Protein AF-A0A920PKX7-F1 (afdb_monomer_lite)

Secondary structure (DSSP, 8-state):
----------S-SPBPHHHHHHHHHHHHHHHHHS--S-EEEEE-S---BTTBS-HHHHHHHHHHHH-TT--EEEEE-TT----HHHHHH-SEEEE---SS---HHHHHHHHHHHHHHHHTTS--EEEEEEE-S----GGG--TTSTTHHHHHHHHHHHHHTT-SEEEEE---GGG--TT-S-EEEEEEES-THHHHHHHTT-

Radius of gyration: 16.23 Å; chains: 1; bounding box: 34×42×42 Å

Sequence (202 aa):
MVTPLATEAMPSGPVQRDVYEDMVETILEPIEAEPFDLALLDLHGAMVAEHEPDGEGCLLSRIRAIQPDLPIAVTLDLHCNLTQRMVDNCTMMIGFKTYPHVDMYDVGDQISKVMFRTLEGEVSPVMVWDNRPILAQTLCMGTADVPMSGLQDMTRKLEREGILAATFFGGFPMADIRDAGVSAVVVGDGDNAQARSACNRY

Structure (mmCIF, N/CA/C/O backbone):
data_AF-A0A920PKX7-F1
#
_entry.id   AF-A0A920PKX7-F1
#
loop_
_atom_site.group_PDB
_atom_site.id
_atom_site.type_symbol
_atom_site.label_atom_id
_atom_site.label_alt_id
_atom_site.label_comp_id
_atom_site.label_asym_id
_atom_site.label_entity_id
_atom_site.label_seq_id
_atom_site.pdbx_PDB_ins_code
_atom_site.Cartn_x
_atom_site.Cartn_y
_atom_site.Cartn_z
_atom_site.occupancy
_atom_site.B_iso_or_equiv
_atom_site.auth_seq_id
_atom_site.auth_comp_id
_atom_site.auth_asym_id
_atom_site.auth_atom_id
_atom_site.pdbx_PDB_model_num
ATOM 1 N N . MET A 1 1 ? 3.533 1.680 21.848 1.00 88.31 1 MET A N 1
ATOM 2 C CA . MET A 1 1 ? 4.139 1.353 20.541 1.00 88.31 1 MET A CA 1
ATOM 3 C C . MET A 1 1 ? 4.797 -0.003 20.677 1.00 88.31 1 MET A C 1
ATOM 5 O O . MET A 1 1 ? 5.650 -0.151 21.545 1.00 88.31 1 MET A O 1
ATOM 9 N N . VAL A 1 2 ? 4.348 -0.969 19.883 1.00 96.19 2 VAL A N 1
ATOM 10 C CA . VAL A 1 2 ? 4.884 -2.335 19.826 1.00 96.19 2 VAL A CA 1
ATOM 11 C C . VAL A 1 2 ? 5.443 -2.531 18.419 1.00 96.19 2 VAL A C 1
ATOM 13 O O . VAL A 1 2 ? 4.814 -2.108 17.453 1.00 96.19 2 VAL A O 1
ATOM 16 N N . THR A 1 3 ? 6.627 -3.128 18.305 1.00 96.62 3 THR A N 1
ATOM 17 C CA . THR A 1 3 ? 7.270 -3.434 17.019 1.00 96.62 3 THR A CA 1
ATOM 18 C C . THR A 1 3 ? 7.600 -4.924 17.024 1.00 96.62 3 THR A C 1
ATOM 20 O O . THR A 1 3 ? 8.653 -5.290 17.544 1.00 96.62 3 THR A O 1
ATOM 23 N N . PRO A 1 4 ? 6.685 -5.788 16.545 1.00 95.31 4 PRO A N 1
ATOM 24 C CA . PRO A 1 4 ? 6.851 -7.236 16.668 1.00 95.31 4 PRO A CA 1
ATOM 25 C C . PRO A 1 4 ? 7.998 -7.766 15.815 1.00 95.31 4 PRO A C 1
ATOM 27 O O . PRO A 1 4 ? 8.751 -8.631 16.248 1.00 95.31 4 PRO A O 1
ATOM 30 N N . LEU A 1 5 ? 8.138 -7.229 14.604 1.00 97.12 5 LEU A N 1
ATOM 31 C CA . LEU A 1 5 ? 9.072 -7.731 13.615 1.00 97.12 5 LEU A CA 1
ATOM 32 C C . LEU A 1 5 ? 9.538 -6.596 12.702 1.00 97.12 5 LEU A C 1
ATOM 34 O O . LEU A 1 5 ? 8.740 -5.765 12.274 1.00 97.12 5 LEU A O 1
ATOM 38 N N . ALA A 1 6 ? 10.829 -6.595 12.387 1.00 96.88 6 ALA A N 1
ATOM 39 C CA . ALA A 1 6 ? 11.417 -5.825 11.300 1.00 96.88 6 ALA A CA 1
ATOM 40 C C . ALA A 1 6 ? 12.456 -6.724 10.626 1.00 96.88 6 ALA A C 1
ATOM 42 O O . ALA A 1 6 ? 13.419 -7.149 11.268 1.00 96.88 6 ALA A O 1
ATOM 43 N N . THR A 1 7 ? 12.229 -7.070 9.362 1.00 94.56 7 THR A N 1
ATOM 44 C CA . THR A 1 7 ? 13.093 -7.978 8.599 1.00 94.56 7 THR A CA 1
ATOM 45 C C . THR A 1 7 ? 13.313 -7.438 7.196 1.00 94.56 7 THR A C 1
ATOM 47 O O . THR A 1 7 ? 12.474 -6.728 6.650 1.00 94.56 7 THR A O 1
ATOM 50 N N . GLU A 1 8 ? 14.464 -7.770 6.621 1.00 94.12 8 GLU A N 1
ATOM 51 C CA . GLU A 1 8 ? 14.839 -7.409 5.258 1.00 94.12 8 GLU A CA 1
ATOM 52 C C . GLU A 1 8 ? 15.566 -8.599 4.626 1.00 94.12 8 GLU A C 1
ATOM 54 O O . GLU A 1 8 ? 16.360 -9.282 5.281 1.00 94.12 8 GLU A O 1
ATOM 59 N N . ALA A 1 9 ? 15.306 -8.841 3.345 1.00 93.69 9 ALA A N 1
ATOM 60 C CA . ALA A 1 9 ? 16.032 -9.804 2.533 1.00 93.69 9 ALA A CA 1
ATOM 61 C C . ALA A 1 9 ? 16.202 -9.259 1.111 1.00 93.69 9 ALA A C 1
ATOM 63 O O . ALA A 1 9 ? 15.375 -8.492 0.621 1.00 93.69 9 ALA A O 1
ATOM 64 N N . MET A 1 10 ? 17.269 -9.681 0.429 1.00 93.12 10 MET A N 1
ATOM 65 C CA . MET A 1 10 ? 17.476 -9.308 -0.971 1.00 93.12 10 MET A CA 1
ATOM 66 C C . MET A 1 10 ? 16.420 -9.974 -1.874 1.00 93.12 10 MET A C 1
ATOM 68 O O . MET A 1 10 ? 16.099 -11.144 -1.643 1.00 93.12 10 MET A O 1
ATOM 72 N N . PRO A 1 11 ? 15.934 -9.292 -2.933 1.00 90.06 11 PRO A N 1
ATOM 73 C CA . PRO A 1 11 ? 14.954 -9.860 -3.858 1.00 90.06 11 PRO A CA 1
ATOM 74 C C . PRO A 1 11 ? 15.430 -11.183 -4.471 1.00 90.06 11 PRO A C 1
ATOM 76 O O . PRO A 1 11 ? 16.556 -11.280 -4.967 1.00 90.06 11 PRO A O 1
ATOM 79 N N . SER A 1 12 ? 14.574 -12.206 -4.435 1.00 93.50 12 SER A N 1
ATOM 80 C CA . SER A 1 12 ? 14.875 -13.562 -4.911 1.00 93.50 12 SER A CA 1
ATOM 81 C C . SER A 1 12 ? 13.577 -14.334 -5.210 1.00 93.50 12 SER A C 1
ATOM 83 O O . SER A 1 12 ? 12.571 -13.730 -5.575 1.00 93.50 12 SER A O 1
ATOM 85 N N . GLY A 1 13 ? 13.608 -15.667 -5.111 1.00 95.56 13 GLY A N 1
ATOM 86 C CA . GLY A 1 13 ? 12.437 -16.534 -5.237 1.00 95.56 13 GLY A CA 1
ATOM 87 C C . GLY A 1 13 ? 11.475 -16.467 -4.039 1.00 95.56 13 GLY A C 1
ATOM 88 O O . GLY A 1 13 ? 11.732 -15.733 -3.083 1.00 95.56 13 GLY A O 1
ATOM 89 N N . PRO A 1 14 ? 10.381 -17.252 -4.086 1.00 97.56 14 PRO A N 1
ATOM 90 C CA . PRO A 1 14 ? 9.365 -17.272 -3.039 1.00 97.56 14 PRO A CA 1
ATOM 91 C C . PRO A 1 14 ? 9.924 -17.563 -1.645 1.00 97.56 14 PRO A C 1
ATOM 93 O O . PRO A 1 14 ? 10.828 -18.386 -1.481 1.00 97.56 14 PRO A O 1
ATOM 96 N N . VAL A 1 15 ? 9.336 -16.922 -0.636 1.00 97.75 15 VAL A N 1
ATOM 97 C CA . VAL A 1 15 ? 9.614 -17.194 0.777 1.00 97.75 15 VAL A CA 1
ATOM 98 C C . VAL A 1 15 ? 9.121 -18.599 1.120 1.00 97.75 15 VAL A C 1
ATOM 100 O O . VAL A 1 15 ? 8.012 -18.988 0.740 1.00 97.75 15 VAL A O 1
ATOM 103 N N . GLN A 1 16 ? 9.937 -19.358 1.851 1.00 98.25 16 GLN A N 1
ATOM 104 C CA . GLN A 1 16 ? 9.554 -20.682 2.340 1.00 98.25 16 GLN A CA 1
ATOM 105 C C . GLN A 1 16 ? 8.301 -20.585 3.214 1.00 98.25 16 GLN A C 1
ATOM 107 O O . GLN A 1 16 ? 8.160 -19.640 3.994 1.00 98.25 16 GLN A O 1
ATOM 112 N N . ARG A 1 17 ? 7.386 -21.554 3.083 1.00 98.50 17 ARG A N 1
ATOM 113 C CA . ARG A 1 17 ? 6.098 -21.526 3.798 1.00 98.50 17 ARG A CA 1
ATOM 114 C C . ARG A 1 17 ? 6.261 -21.306 5.301 1.00 98.50 17 ARG A C 1
ATOM 116 O O . ARG A 1 17 ? 5.554 -20.483 5.867 1.00 98.50 17 ARG A O 1
ATOM 123 N N . ASP A 1 18 ? 7.132 -22.078 5.936 1.00 98.50 18 ASP A N 1
ATOM 124 C CA . ASP A 1 18 ? 7.364 -22.040 7.380 1.00 98.50 18 ASP A CA 1
ATOM 125 C C . ASP A 1 18 ? 7.921 -20.690 7.837 1.00 98.50 18 ASP A C 1
ATOM 127 O O . ASP A 1 18 ? 7.431 -20.142 8.816 1.00 98.50 18 ASP A O 1
ATOM 131 N N . VAL A 1 19 ? 8.860 -20.112 7.084 1.00 98.19 19 VAL A N 1
ATOM 132 C CA . VAL A 1 19 ? 9.399 -18.770 7.353 1.00 98.19 19 VAL A CA 1
ATOM 133 C C . VAL A 1 19 ? 8.316 -17.699 7.222 1.00 98.19 19 VAL A C 1
ATOM 135 O O . VAL A 1 19 ? 8.223 -16.811 8.065 1.00 98.19 19 VAL A O 1
ATOM 138 N N . TYR A 1 20 ? 7.481 -17.767 6.182 1.00 98.50 20 TYR A N 1
ATOM 139 C CA . TYR A 1 20 ? 6.381 -16.817 6.011 1.00 98.50 20 TYR A CA 1
ATOM 140 C C . TYR A 1 20 ? 5.363 -16.910 7.155 1.00 98.50 20 TYR A C 1
ATOM 142 O O . TYR A 1 20 ? 4.985 -15.885 7.717 1.00 98.50 20 TYR A O 1
ATOM 150 N N . GLU A 1 21 ? 4.934 -18.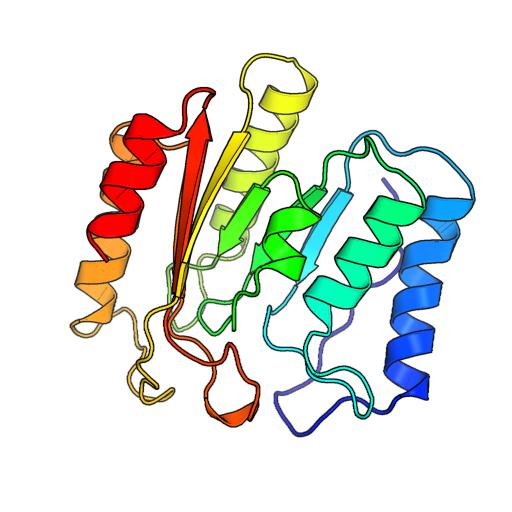123 7.514 1.00 98.62 21 GLU A N 1
ATOM 151 C CA . GLU A 1 21 ? 3.968 -18.318 8.600 1.00 98.62 21 GLU A CA 1
ATOM 152 C C . GLU A 1 21 ? 4.543 -17.884 9.958 1.00 98.62 21 GLU A C 1
ATOM 154 O O . GLU A 1 21 ? 3.841 -17.200 10.692 1.00 98.62 21 GLU A O 1
ATOM 159 N N . ASP A 1 22 ? 5.821 -18.152 10.250 1.00 98.50 22 ASP A N 1
ATOM 160 C CA . ASP A 1 22 ? 6.494 -17.690 11.478 1.00 98.50 22 ASP A CA 1
ATOM 161 C C . ASP A 1 22 ? 6.531 -16.152 11.580 1.00 98.50 22 ASP A C 1
ATOM 163 O O . ASP A 1 22 ? 6.203 -15.572 12.619 1.00 98.50 22 ASP A O 1
ATOM 167 N N . MET A 1 23 ? 6.847 -15.459 10.477 1.00 98.31 23 MET A N 1
ATOM 168 C CA . MET A 1 23 ? 6.803 -13.992 10.432 1.00 98.31 23 MET A CA 1
ATOM 169 C C . MET A 1 23 ? 5.385 -13.452 10.645 1.00 98.31 23 MET A C 1
ATOM 171 O O . MET A 1 23 ? 5.197 -12.482 11.380 1.00 98.31 23 MET A O 1
ATOM 175 N N . VAL A 1 24 ? 4.386 -14.066 10.003 1.00 98.56 24 VAL A N 1
ATOM 176 C CA . VAL A 1 24 ? 2.982 -13.670 10.152 1.00 98.56 24 VAL A CA 1
ATOM 177 C C . VAL A 1 24 ? 2.521 -13.895 11.589 1.00 98.56 24 VAL A C 1
ATOM 179 O O . VAL A 1 24 ? 2.003 -12.962 12.192 1.00 98.56 24 VAL A O 1
ATOM 182 N N . GLU A 1 25 ? 2.742 -15.076 12.165 1.00 98.50 25 GLU A N 1
ATOM 183 C CA . GLU A 1 25 ? 2.382 -15.389 13.553 1.00 98.50 25 GLU A CA 1
ATOM 184 C C . GLU A 1 25 ? 3.036 -14.411 14.537 1.00 98.50 25 GLU A C 1
ATOM 186 O O . GLU A 1 25 ? 2.345 -13.862 15.394 1.00 98.50 25 GLU A O 1
ATOM 191 N N . THR A 1 26 ? 4.317 -14.080 14.339 1.00 98.44 26 THR A N 1
ATOM 192 C CA . THR A 1 26 ? 5.034 -13.082 15.155 1.00 98.44 26 THR A CA 1
ATOM 193 C C . THR A 1 26 ? 4.365 -11.701 15.115 1.00 98.44 26 THR A C 1
ATOM 195 O O . THR A 1 26 ? 4.324 -10.992 16.121 1.00 98.44 26 THR A O 1
ATOM 198 N N . ILE A 1 27 ? 3.832 -11.289 13.959 1.00 98.38 27 ILE A N 1
ATOM 199 C CA . ILE A 1 27 ? 3.109 -10.015 13.815 1.00 98.38 27 ILE A CA 1
ATOM 200 C C . ILE A 1 27 ? 1.713 -10.095 14.446 1.00 98.38 27 ILE A C 1
ATOM 202 O O . ILE A 1 27 ? 1.258 -9.116 15.040 1.00 98.38 27 ILE A O 1
ATOM 206 N N . LEU A 1 28 ? 1.026 -11.232 14.311 1.00 98.56 28 LEU A N 1
ATOM 207 C CA . LEU A 1 28 ? -0.345 -11.407 14.787 1.00 98.56 28 LEU A CA 1
ATOM 208 C C . LEU A 1 28 ? -0.432 -11.596 16.306 1.00 98.56 28 LEU A C 1
ATOM 210 O O . LEU A 1 28 ? -1.386 -11.104 16.898 1.00 98.56 28 LEU A O 1
ATOM 214 N N . GLU A 1 29 ? 0.555 -12.225 16.948 1.00 98.38 29 GLU A N 1
ATOM 215 C CA . GLU A 1 29 ? 0.549 -12.506 18.393 1.00 98.38 29 GLU A CA 1
ATOM 216 C C . GLU A 1 29 ? 0.212 -11.276 19.268 1.00 98.38 29 GLU A C 1
ATOM 218 O O . GLU A 1 29 ? -0.724 -11.358 20.070 1.00 98.38 29 GLU A O 1
ATOM 223 N N . PRO A 1 30 ? 0.869 -10.103 19.128 1.00 97.69 30 PRO A N 1
ATOM 224 C CA . PRO A 1 30 ? 0.477 -8.930 19.909 1.00 97.69 30 PRO A CA 1
ATOM 225 C C . PRO A 1 30 ? -0.917 -8.405 19.539 1.00 97.69 30 PRO A C 1
ATOM 227 O O . PRO A 1 30 ? -1.636 -7.941 20.420 1.00 97.69 30 PRO A O 1
ATOM 230 N N . ILE A 1 31 ? -1.31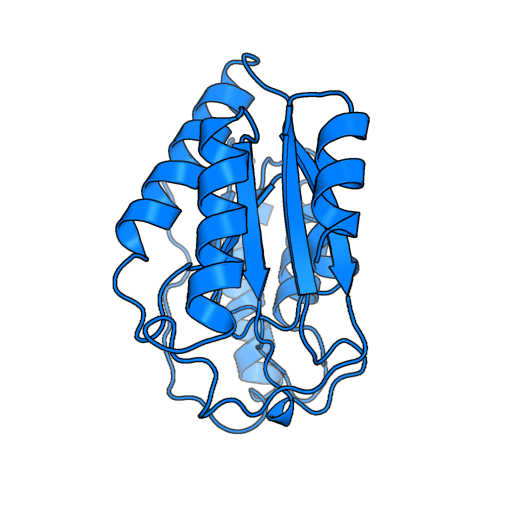4 -8.489 18.265 1.00 97.62 31 ILE A N 1
ATOM 231 C CA . ILE A 1 31 ? -2.625 -8.033 17.770 1.00 97.62 31 ILE A CA 1
ATOM 232 C C . ILE A 1 31 ? -3.754 -8.907 18.344 1.00 97.62 31 ILE A C 1
ATOM 234 O O . ILE A 1 31 ? -4.851 -8.414 18.599 1.00 97.62 31 ILE A O 1
ATOM 238 N N . GLU A 1 32 ? -3.507 -10.192 18.587 1.00 97.81 32 GLU A N 1
ATOM 239 C CA . GLU A 1 32 ? -4.453 -11.081 19.273 1.00 97.81 32 GLU A CA 1
ATOM 240 C C . GLU A 1 32 ? -4.524 -10.814 20.781 1.00 97.81 32 GLU A C 1
ATOM 242 O O . GLU A 1 32 ? -5.579 -10.991 21.394 1.00 97.81 32 GLU A O 1
ATOM 247 N N . ALA A 1 33 ? -3.412 -10.388 21.383 1.00 97.75 33 ALA A N 1
ATOM 248 C CA . ALA A 1 33 ? -3.309 -10.195 22.823 1.00 97.75 33 ALA A CA 1
ATOM 249 C C . ALA A 1 33 ? -4.084 -8.966 23.330 1.00 97.75 33 ALA A C 1
ATOM 251 O O . ALA A 1 33 ? -4.690 -9.029 24.404 1.00 97.75 33 ALA A O 1
ATOM 252 N N . GLU A 1 34 ? -4.072 -7.854 22.587 1.00 96.75 34 GLU A N 1
ATOM 253 C CA . GLU A 1 34 ? -4.735 -6.609 22.993 1.00 96.75 34 GLU A CA 1
ATOM 254 C C . GLU A 1 34 ? -5.146 -5.710 21.808 1.00 96.75 34 GLU A C 1
ATOM 256 O O . GLU A 1 34 ? -4.530 -5.759 20.741 1.00 96.75 34 GLU A O 1
ATOM 261 N N . PRO A 1 35 ? -6.191 -4.869 21.962 1.00 97.12 35 PRO A N 1
ATOM 262 C CA . PRO A 1 35 ? -6.593 -3.910 20.934 1.00 97.12 35 PRO A CA 1
ATOM 263 C C . PRO A 1 35 ? -5.524 -2.835 20.692 1.00 97.12 35 PRO A C 1
ATOM 265 O O . PRO A 1 35 ? -4.934 -2.317 21.639 1.00 97.12 35 PRO A O 1
ATOM 268 N N . PHE A 1 36 ? -5.340 -2.449 19.427 1.00 98.06 36 PHE A N 1
ATOM 269 C CA . PHE A 1 36 ? -4.498 -1.315 19.034 1.00 98.06 36 PHE A CA 1
ATOM 270 C C . PHE A 1 36 ? -5.345 -0.158 18.499 1.00 98.06 36 PHE A C 1
ATOM 272 O O . PHE A 1 36 ? -6.400 -0.363 17.906 1.00 98.06 36 PHE A O 1
ATOM 279 N N . ASP A 1 37 ? -4.851 1.071 18.658 1.00 97.88 37 ASP A N 1
ATOM 280 C CA . ASP A 1 37 ? -5.487 2.254 18.064 1.00 97.88 37 ASP A CA 1
ATOM 281 C C . ASP A 1 37 ? -5.116 2.431 16.581 1.00 97.88 37 ASP A C 1
ATOM 283 O O . ASP A 1 37 ? -5.853 3.052 15.821 1.00 97.88 37 ASP A O 1
ATOM 287 N N . LEU A 1 38 ? -3.953 1.917 16.162 1.00 98.06 38 LEU A N 1
ATOM 288 C CA . LEU A 1 38 ? -3.408 2.073 14.812 1.00 98.06 38 LEU A CA 1
ATOM 289 C C . LEU A 1 38 ? -2.337 1.014 14.529 1.00 98.06 38 LEU A C 1
ATOM 291 O O . LEU A 1 38 ? -1.439 0.809 15.348 1.00 98.06 38 LEU A O 1
ATOM 295 N N . ALA A 1 39 ? -2.373 0.423 13.334 1.00 98.25 39 ALA A N 1
ATOM 296 C CA . ALA A 1 39 ? -1.257 -0.327 12.765 1.00 98.25 39 ALA A CA 1
ATOM 297 C C . ALA A 1 39 ? -0.601 0.464 11.625 1.00 98.25 39 ALA A C 1
ATOM 299 O O . ALA A 1 39 ? -1.267 0.870 10.671 1.00 98.25 39 ALA A O 1
ATOM 300 N N . LEU A 1 40 ? 0.715 0.654 11.725 1.00 98.12 40 LEU A N 1
ATOM 301 C CA . LEU A 1 40 ? 1.567 1.203 10.670 1.00 98.12 40 LEU A CA 1
ATOM 302 C C . LEU A 1 40 ? 2.483 0.082 10.180 1.00 98.12 40 LEU A C 1
ATOM 304 O O . LEU A 1 40 ? 3.277 -0.437 10.964 1.00 98.12 40 LEU A O 1
ATOM 308 N N . LEU A 1 41 ? 2.349 -0.304 8.914 1.00 98.44 41 LEU A N 1
ATOM 309 C CA . LEU A 1 41 ? 3.105 -1.399 8.313 1.00 98.44 41 LEU A CA 1
ATOM 310 C C . LEU A 1 41 ? 3.965 -0.870 7.167 1.00 98.44 41 LEU A C 1
ATOM 312 O O . LEU A 1 41 ? 3.453 -0.201 6.272 1.00 98.44 41 LEU A O 1
ATOM 316 N N . ASP A 1 42 ? 5.250 -1.209 7.186 1.00 97.81 42 ASP A N 1
ATOM 317 C CA . ASP A 1 42 ? 6.156 -0.997 6.060 1.00 97.81 42 ASP A CA 1
ATOM 318 C C . ASP A 1 42 ? 6.350 -2.323 5.332 1.00 97.81 42 ASP A C 1
ATOM 320 O O . ASP A 1 42 ? 6.968 -3.246 5.864 1.00 97.81 42 ASP A O 1
ATOM 324 N N . LEU A 1 43 ? 5.723 -2.451 4.162 1.00 98.31 43 LEU A N 1
ATOM 325 C CA . LEU A 1 43 ? 5.695 -3.682 3.381 1.00 98.31 43 LEU A CA 1
ATOM 326 C C . LEU A 1 43 ? 6.265 -3.417 1.989 1.00 98.31 43 LEU A C 1
ATOM 328 O O . LEU A 1 43 ? 6.125 -2.335 1.433 1.00 98.31 43 LEU A O 1
ATOM 332 N N . HIS A 1 44 ? 6.858 -4.432 1.368 1.00 97.81 44 HIS A N 1
ATOM 333 C CA . HIS A 1 44 ? 7.337 -4.279 -0.004 1.00 97.81 44 HIS A CA 1
ATOM 334 C C . HIS A 1 44 ? 6.164 -4.210 -1.003 1.00 97.81 44 HIS A C 1
ATOM 336 O O . HIS A 1 44 ? 6.177 -3.413 -1.937 1.00 97.81 44 HIS A O 1
ATOM 342 N N . GLY A 1 45 ? 5.139 -5.048 -0.838 1.00 97.31 45 GLY A N 1
ATOM 343 C CA . GLY A 1 45 ? 4.000 -5.141 -1.757 1.00 97.31 45 GLY A CA 1
ATOM 344 C C . GLY A 1 45 ? 4.200 -6.107 -2.925 1.00 97.31 45 GLY A C 1
ATOM 345 O O . GLY A 1 45 ? 3.454 -6.037 -3.897 1.00 97.31 45 GLY A O 1
ATOM 346 N N . ALA A 1 46 ? 5.236 -6.943 -2.888 1.00 96.94 46 ALA A N 1
ATOM 347 C CA . ALA A 1 46 ? 5.521 -7.938 -3.925 1.00 96.94 46 ALA A CA 1
ATOM 348 C C . ALA A 1 46 ? 6.033 -9.262 -3.331 1.00 96.94 46 ALA A C 1
ATOM 350 O O . ALA A 1 46 ? 6.693 -10.039 -4.026 1.00 96.94 46 ALA A O 1
ATOM 351 N N . MET A 1 47 ? 5.774 -9.511 -2.044 1.00 97.31 47 MET A N 1
ATOM 352 C CA . MET A 1 47 ? 6.172 -10.748 -1.393 1.00 97.31 47 MET A CA 1
ATOM 353 C C . MET A 1 47 ? 5.317 -11.908 -1.904 1.00 97.31 47 MET A C 1
ATOM 355 O O . MET A 1 47 ? 4.092 -11.904 -1.810 1.00 97.31 47 MET A O 1
ATOM 359 N N . VAL A 1 48 ? 5.995 -12.950 -2.376 1.00 97.88 48 VAL A N 1
ATOM 360 C CA . VAL A 1 48 ? 5.389 -14.236 -2.723 1.00 97.88 48 VAL A CA 1
ATOM 361 C C . VAL A 1 48 ? 5.908 -15.281 -1.745 1.00 97.88 48 VAL A C 1
ATOM 363 O O . VAL A 1 48 ? 7.119 -15.393 -1.550 1.00 97.88 48 VAL A O 1
ATOM 366 N N . ALA A 1 49 ? 5.010 -16.064 -1.156 1.00 97.81 49 ALA A N 1
ATOM 367 C CA . ALA A 1 49 ? 5.355 -17.267 -0.406 1.00 97.81 49 ALA A CA 1
ATOM 368 C C . ALA A 1 49 ? 5.035 -18.516 -1.239 1.00 97.81 49 ALA A C 1
ATOM 370 O O . ALA A 1 49 ? 4.177 -18.487 -2.120 1.00 97.81 49 ALA A O 1
ATOM 371 N N . GLU A 1 50 ? 5.692 -19.641 -0.954 1.00 97.88 50 GLU A N 1
ATOM 372 C CA . GLU A 1 50 ? 5.506 -20.907 -1.691 1.00 97.88 50 GLU A CA 1
ATOM 373 C C . GLU A 1 50 ? 4.036 -21.352 -1.829 1.00 97.88 50 GLU A C 1
ATOM 375 O O . GLU A 1 50 ? 3.680 -22.067 -2.766 1.00 97.88 50 GLU A O 1
ATOM 380 N N . HIS A 1 51 ? 3.182 -20.969 -0.880 1.00 97.88 51 HIS A N 1
ATOM 381 C CA . HIS A 1 51 ? 1.769 -21.346 -0.813 1.00 97.88 51 HIS A CA 1
ATOM 382 C C . HIS A 1 51 ? 0.790 -20.187 -0.964 1.00 97.88 51 HIS A C 1
ATOM 384 O O . HIS A 1 51 ? -0.415 -20.436 -0.987 1.00 97.88 51 HIS A O 1
ATOM 390 N N . GLU A 1 52 ? 1.282 -18.955 -1.040 1.00 97.56 52 GLU A N 1
ATOM 391 C CA . GLU A 1 52 ? 0.471 -17.741 -1.045 1.00 97.56 52 GLU A CA 1
ATOM 392 C C . GLU A 1 52 ? 1.093 -16.724 -2.017 1.00 97.56 52 GLU A C 1
ATOM 394 O O . GLU A 1 52 ? 2.153 -16.164 -1.721 1.00 97.56 52 GLU A O 1
ATOM 399 N N . PRO A 1 53 ? 0.476 -16.501 -3.194 1.00 96.94 53 PRO A N 1
ATOM 400 C CA . PRO A 1 53 ? 0.974 -15.541 -4.176 1.00 96.94 53 PRO A CA 1
ATOM 401 C C . PRO A 1 53 ? 0.815 -14.076 -3.742 1.00 96.94 53 PRO A C 1
ATOM 403 O O . PRO A 1 53 ? 1.482 -13.220 -4.309 1.00 96.94 53 PRO A O 1
ATOM 406 N N . ASP A 1 54 ? -0.058 -13.779 -2.776 1.00 97.94 54 ASP A N 1
ATOM 407 C CA . ASP A 1 54 ? -0.280 -12.431 -2.243 1.00 97.94 54 ASP A CA 1
ATOM 408 C C . ASP A 1 54 ? 0.090 -12.385 -0.753 1.00 97.94 54 ASP A C 1
ATOM 410 O O . ASP A 1 54 ? -0.766 -12.515 0.134 1.00 97.94 54 ASP A O 1
ATOM 414 N N . GLY A 1 55 ? 1.392 -12.254 -0.474 1.00 98.00 55 GLY A N 1
ATOM 415 C CA . GLY A 1 55 ? 1.925 -12.274 0.885 1.00 98.00 55 GLY A CA 1
ATOM 416 C C . GLY A 1 55 ? 1.391 -11.125 1.743 1.00 98.00 55 GLY A C 1
ATOM 417 O O . GLY A 1 55 ? 0.974 -11.343 2.884 1.00 98.00 55 GLY A O 1
ATOM 418 N N . GLU A 1 56 ? 1.349 -9.910 1.201 1.00 98.44 56 GLU A N 1
ATOM 419 C CA . GLU A 1 56 ? 0.864 -8.724 1.906 1.00 98.44 56 GLU A CA 1
ATOM 420 C C . GLU A 1 56 ? -0.651 -8.761 2.123 1.00 98.44 56 GLU A C 1
ATOM 422 O O . GLU A 1 56 ? -1.120 -8.545 3.243 1.00 98.44 56 GLU A O 1
ATOM 427 N N . GLY A 1 57 ? -1.439 -9.086 1.096 1.00 98.56 57 GLY A N 1
ATOM 428 C CA . GLY A 1 57 ? -2.888 -9.211 1.225 1.00 98.56 57 GLY A CA 1
ATOM 429 C C . GLY A 1 57 ? -3.286 -10.325 2.192 1.00 98.56 57 GLY A C 1
ATOM 430 O O . GLY A 1 57 ? -4.261 -10.179 2.936 1.00 98.56 57 GLY A O 1
ATOM 431 N N . CYS A 1 58 ? -2.516 -11.417 2.252 1.00 98.69 58 CYS A N 1
ATOM 432 C CA . CYS A 1 58 ? -2.717 -12.457 3.253 1.00 98.69 58 CYS A CA 1
ATOM 433 C C . CYS A 1 58 ? -2.517 -11.946 4.677 1.00 98.69 58 CYS A C 1
ATOM 435 O O . CYS A 1 58 ? -3.454 -12.060 5.476 1.00 98.69 58 CYS A O 1
ATOM 437 N N . LEU A 1 59 ? -1.382 -11.309 4.970 1.00 98.81 59 LEU A N 1
ATOM 438 C CA . LEU A 1 59 ? -1.125 -10.699 6.274 1.00 98.81 59 LEU A CA 1
ATOM 439 C C . LEU A 1 59 ? -2.237 -9.710 6.659 1.00 98.81 59 LEU A C 1
ATOM 441 O O . LEU A 1 59 ? -2.845 -9.848 7.720 1.00 98.81 59 LEU A O 1
ATOM 445 N N . LEU A 1 60 ? -2.566 -8.767 5.771 1.00 98.81 60 LEU A N 1
ATOM 446 C CA . LEU A 1 60 ? -3.585 -7.743 6.023 1.00 98.81 60 LEU A CA 1
ATOM 447 C C . LEU A 1 60 ? -4.960 -8.355 6.311 1.00 98.81 60 LEU A C 1
ATOM 449 O O . LEU A 1 60 ? -5.638 -7.931 7.246 1.00 98.81 60 LEU A O 1
ATOM 453 N N . SER A 1 61 ? -5.358 -9.388 5.561 1.00 98.81 61 SER A N 1
ATOM 454 C CA . SER A 1 61 ? -6.634 -10.075 5.795 1.00 98.81 61 SER A CA 1
ATOM 455 C C . SER A 1 61 ? -6.706 -10.780 7.148 1.00 98.81 61 SER A C 1
ATOM 457 O O . SER A 1 61 ? -7.767 -10.805 7.769 1.00 98.81 61 SER A O 1
ATOM 459 N N . ARG A 1 62 ? -5.581 -11.315 7.641 1.00 98.75 62 ARG A N 1
ATOM 460 C CA . ARG A 1 62 ? -5.521 -11.951 8.962 1.00 98.75 62 ARG A CA 1
ATOM 461 C C . ARG A 1 62 ? -5.566 -10.910 10.081 1.00 98.75 62 ARG A C 1
ATOM 463 O O . ARG A 1 62 ? -6.335 -11.089 11.020 1.00 98.75 62 ARG A O 1
ATOM 470 N N . ILE A 1 63 ? -4.851 -9.789 9.937 1.00 98.69 63 ILE A N 1
ATOM 471 C CA . ILE A 1 63 ? -4.940 -8.661 10.883 1.00 98.69 63 ILE A CA 1
ATOM 472 C C . ILE A 1 63 ? -6.388 -8.161 10.974 1.00 98.69 63 ILE A C 1
ATOM 474 O O . ILE A 1 63 ? -6.936 -8.044 12.070 1.00 98.69 63 ILE A O 1
ATOM 478 N N . ARG A 1 64 ? -7.039 -7.924 9.825 1.00 98.31 64 ARG A N 1
ATOM 479 C CA . ARG A 1 64 ? -8.435 -7.467 9.762 1.00 98.31 64 ARG A CA 1
ATOM 480 C C . ARG A 1 64 ? -9.410 -8.469 10.383 1.00 98.31 64 ARG A C 1
ATOM 482 O O . ARG A 1 64 ? -10.395 -8.055 10.983 1.00 98.31 64 ARG A O 1
ATOM 489 N N . ALA A 1 65 ? -9.152 -9.772 10.261 1.00 98.44 65 ALA A N 1
ATOM 490 C CA . ALA A 1 65 ? -9.987 -10.797 10.885 1.00 98.44 65 ALA A CA 1
ATOM 491 C C . ALA A 1 65 ? -9.914 -10.771 12.423 1.00 98.44 65 ALA A C 1
ATOM 493 O O . ALA A 1 65 ? -10.921 -11.041 13.076 1.00 98.44 65 ALA A O 1
ATOM 494 N N . ILE A 1 66 ? -8.751 -10.437 12.992 1.00 98.44 66 ILE A N 1
ATOM 495 C CA . ILE A 1 66 ? -8.539 -10.358 14.446 1.00 98.44 66 ILE A CA 1
ATOM 496 C C . ILE A 1 66 ? -9.084 -9.038 15.009 1.00 98.44 66 ILE A C 1
ATOM 498 O O . ILE A 1 66 ? -9.796 -9.049 16.012 1.00 98.44 66 ILE A O 1
ATOM 502 N N . GLN A 1 67 ? -8.802 -7.907 14.350 1.00 98.06 67 GLN A N 1
ATOM 503 C CA . GLN A 1 67 ? -9.309 -6.583 14.737 1.00 98.06 67 GLN A CA 1
ATOM 504 C C . GLN A 1 67 ? -10.030 -5.895 13.559 1.00 98.06 67 GLN A C 1
ATOM 506 O O . GLN A 1 67 ? -9.421 -5.110 12.826 1.00 98.06 67 GLN A O 1
ATOM 511 N N . PRO A 1 68 ? -11.344 -6.148 13.376 1.00 97.81 68 PRO A N 1
ATOM 512 C CA . PRO A 1 68 ? -12.122 -5.647 12.239 1.00 97.81 68 PRO A CA 1
ATOM 513 C C . PRO A 1 68 ? -12.150 -4.129 12.082 1.00 97.81 68 PRO A C 1
ATOM 515 O O . PRO A 1 68 ? -12.233 -3.649 10.955 1.00 97.81 68 PRO A O 1
ATOM 518 N N . ASP A 1 69 ? -12.031 -3.386 13.181 1.00 96.81 69 ASP A N 1
ATOM 519 C CA . ASP A 1 69 ? -12.126 -1.922 13.197 1.00 96.81 69 ASP A CA 1
ATOM 520 C C . ASP A 1 69 ? -10.760 -1.224 13.313 1.00 96.81 69 ASP A C 1
ATOM 522 O O . ASP A 1 69 ? -10.702 0.003 13.292 1.00 96.81 69 ASP A O 1
ATOM 526 N N . LEU A 1 70 ? -9.653 -1.978 13.395 1.00 98.12 70 LEU A N 1
ATOM 527 C CA . LEU A 1 70 ? -8.304 -1.416 13.525 1.00 98.12 70 LEU A CA 1
ATOM 528 C C . LEU A 1 70 ? -7.957 -0.566 12.291 1.00 98.12 70 LEU A C 1
ATOM 530 O O . LEU A 1 70 ? -7.978 -1.086 11.166 1.00 98.12 70 LEU A O 1
ATOM 534 N N . PRO A 1 71 ? -7.614 0.723 12.445 1.00 98.25 71 PRO A N 1
ATOM 535 C CA . PRO A 1 71 ? -7.057 1.502 11.352 1.00 98.25 71 PRO A CA 1
ATOM 536 C C . PRO A 1 71 ? -5.694 0.931 10.941 1.00 98.25 71 PRO A C 1
ATOM 538 O O . PRO A 1 71 ? -4.815 0.746 11.783 1.00 98.25 71 PRO A O 1
ATOM 541 N N . ILE A 1 72 ? -5.514 0.636 9.650 1.00 98.62 72 ILE A N 1
ATOM 542 C CA . ILE A 1 72 ? -4.273 0.049 9.115 1.00 98.62 72 ILE A CA 1
ATOM 543 C C . ILE A 1 72 ? -3.757 0.932 7.986 1.00 98.62 72 ILE A C 1
ATOM 545 O O . ILE A 1 72 ? -4.447 1.123 6.981 1.00 98.62 72 ILE A O 1
ATOM 549 N N . ALA A 1 73 ? -2.540 1.434 8.143 1.00 98.56 73 ALA A N 1
ATOM 550 C CA . ALA A 1 73 ? -1.816 2.179 7.126 1.00 98.56 73 ALA A CA 1
ATOM 551 C C . ALA A 1 73 ? -0.603 1.389 6.647 1.00 98.56 73 ALA A C 1
ATOM 553 O O . ALA A 1 73 ? 0.132 0.826 7.458 1.00 98.56 73 ALA A O 1
ATOM 554 N N . VAL A 1 74 ? -0.401 1.373 5.331 1.00 98.75 74 VAL A N 1
ATOM 555 C CA . VAL A 1 74 ? 0.660 0.591 4.695 1.00 98.75 74 VAL A CA 1
ATOM 556 C C . VAL A 1 74 ? 1.499 1.479 3.781 1.00 98.75 74 VAL A C 1
ATOM 558 O O . VAL A 1 74 ? 0.954 2.132 2.885 1.00 98.75 74 VAL A O 1
ATOM 561 N N . THR A 1 75 ? 2.814 1.496 3.995 1.00 98.62 75 THR A N 1
ATOM 562 C CA . THR A 1 75 ? 3.778 1.981 3.000 1.00 98.62 75 THR A CA 1
ATOM 563 C C . THR A 1 75 ? 4.198 0.836 2.090 1.00 98.62 75 THR A C 1
ATOM 565 O O . THR A 1 75 ? 4.318 -0.300 2.545 1.00 98.62 75 THR A O 1
ATOM 568 N N . LEU A 1 76 ? 4.357 1.132 0.798 1.00 98.62 76 LEU A N 1
ATOM 569 C CA . LEU A 1 76 ? 4.640 0.148 -0.246 1.00 98.62 76 LEU A CA 1
ATOM 570 C C . LEU A 1 76 ? 5.797 0.576 -1.149 1.00 98.62 76 LEU A C 1
ATOM 572 O O . LEU A 1 76 ? 5.964 1.757 -1.469 1.00 98.62 76 LEU A O 1
ATOM 576 N N . ASP A 1 77 ? 6.545 -0.404 -1.641 1.00 97.69 77 ASP A N 1
ATOM 577 C CA . ASP A 1 77 ? 7.561 -0.177 -2.660 1.00 97.69 77 ASP A CA 1
ATOM 578 C C . ASP A 1 77 ? 6.926 0.227 -4.003 1.00 97.69 77 ASP A C 1
ATOM 580 O O . ASP A 1 77 ? 5.811 -0.181 -4.336 1.00 97.69 77 ASP A O 1
ATOM 584 N N . LEU A 1 78 ? 7.644 1.003 -4.823 1.00 97.06 78 LEU A N 1
ATOM 585 C CA . LEU A 1 78 ? 7.201 1.366 -6.177 1.00 97.06 78 LEU A CA 1
ATOM 586 C C . LEU A 1 78 ? 6.930 0.130 -7.055 1.00 97.06 78 LEU A C 1
ATOM 588 O O . LEU A 1 78 ? 6.105 0.191 -7.967 1.00 97.06 78 LEU A O 1
ATOM 592 N N . HIS A 1 79 ? 7.606 -0.986 -6.795 1.00 97.00 79 HIS A N 1
ATOM 593 C CA . HIS A 1 79 ? 7.452 -2.252 -7.509 1.00 97.00 79 HIS A CA 1
ATOM 594 C C . HIS A 1 79 ? 6.299 -3.118 -6.975 1.00 97.00 79 HIS A C 1
ATOM 596 O O . HIS A 1 79 ? 6.162 -4.264 -7.398 1.00 97.00 79 HIS A O 1
ATOM 602 N N . CYS A 1 80 ? 5.468 -2.605 -6.062 1.00 97.38 80 CYS A N 1
ATOM 603 C CA . CYS A 1 80 ? 4.322 -3.334 -5.528 1.00 97.38 80 CYS A CA 1
ATOM 604 C C . CYS A 1 80 ? 3.391 -3.859 -6.637 1.00 97.38 80 CYS A C 1
ATOM 606 O O . CYS A 1 80 ? 2.981 -3.127 -7.542 1.00 97.38 80 CYS A O 1
ATOM 608 N N . ASN A 1 81 ? 3.023 -5.135 -6.527 1.00 96.88 81 ASN A N 1
ATOM 609 C CA . ASN A 1 81 ? 1.938 -5.753 -7.276 1.00 96.88 81 ASN A CA 1
ATOM 610 C C . ASN A 1 81 ? 0.649 -5.640 -6.452 1.00 96.88 81 ASN A C 1
ATOM 612 O O . ASN A 1 81 ? 0.257 -6.578 -5.763 1.00 96.88 81 ASN A O 1
ATOM 616 N N . LEU A 1 82 ? 0.018 -4.466 -6.490 1.00 97.31 82 LEU A N 1
ATOM 617 C CA . LEU A 1 82 ? -1.168 -4.179 -5.686 1.00 97.31 82 LEU A CA 1
ATOM 618 C C . LEU A 1 82 ? -2.321 -5.144 -6.011 1.00 97.31 82 LEU A C 1
ATOM 620 O O . LEU A 1 82 ? -2.666 -5.329 -7.180 1.00 97.31 82 LEU A O 1
ATOM 624 N N . THR A 1 83 ? -2.948 -5.708 -4.975 1.00 97.25 83 THR A N 1
ATOM 625 C CA . THR A 1 83 ? -4.084 -6.633 -5.106 1.00 97.25 83 THR A CA 1
ATOM 626 C C . THR A 1 83 ? -5.364 -6.059 -4.496 1.00 97.25 83 THR A C 1
ATOM 628 O O . THR A 1 83 ? -5.338 -5.211 -3.601 1.00 97.25 83 THR A O 1
ATOM 631 N N . GLN A 1 84 ? -6.522 -6.582 -4.917 1.00 96.88 84 GLN A N 1
ATOM 632 C CA . GLN A 1 84 ? -7.802 -6.224 -4.288 1.00 96.88 84 GLN A CA 1
ATOM 633 C C . GLN A 1 84 ? -7.820 -6.602 -2.799 1.00 96.88 84 GLN A C 1
ATOM 635 O O . GLN A 1 84 ? -8.360 -5.864 -1.980 1.00 96.88 84 GLN A O 1
ATOM 640 N N . ARG A 1 85 ? -7.198 -7.732 -2.437 1.00 98.12 85 ARG A N 1
ATOM 641 C CA . ARG A 1 85 ? -7.151 -8.228 -1.056 1.00 98.12 85 ARG A CA 1
ATOM 642 C C . ARG A 1 85 ? -6.380 -7.275 -0.148 1.00 98.12 85 ARG A C 1
ATOM 644 O O . ARG A 1 85 ? -6.798 -7.079 0.989 1.00 98.12 85 ARG A O 1
ATOM 651 N N . MET A 1 86 ? -5.305 -6.663 -0.639 1.00 98.50 86 MET A N 1
ATOM 652 C CA . MET A 1 86 ? -4.603 -5.598 0.075 1.00 98.50 86 MET A CA 1
ATOM 653 C C . MET A 1 86 ? -5.542 -4.413 0.348 1.00 98.50 86 MET A C 1
ATOM 655 O O . MET A 1 86 ? -5.738 -4.037 1.504 1.00 98.50 86 MET A O 1
ATOM 659 N N . VAL A 1 87 ? -6.180 -3.882 -0.700 1.00 97.56 87 VAL A N 1
ATOM 660 C CA . VAL A 1 87 ? -7.053 -2.697 -0.618 1.00 97.56 87 VAL A CA 1
ATOM 661 C C . VAL A 1 87 ? -8.274 -2.929 0.277 1.00 97.56 87 VAL A C 1
ATOM 663 O O . VAL A 1 87 ? -8.648 -2.041 1.035 1.00 97.56 87 VAL A O 1
ATOM 666 N N . ASP A 1 88 ? -8.868 -4.122 0.249 1.00 97.62 88 ASP A N 1
ATOM 667 C CA . ASP A 1 88 ? -10.046 -4.450 1.062 1.00 97.62 88 ASP A CA 1
ATOM 668 C C . ASP A 1 88 ? -9.742 -4.543 2.566 1.00 97.62 88 ASP A C 1
ATOM 670 O O . ASP A 1 88 ? -10.658 -4.468 3.384 1.00 97.62 88 ASP A O 1
ATOM 674 N N . ASN A 1 89 ? -8.474 -4.738 2.948 1.00 98.50 89 ASN A N 1
ATOM 675 C CA . ASN A 1 89 ? -8.104 -5.053 4.328 1.00 98.50 89 ASN A CA 1
ATOM 676 C C . ASN A 1 89 ? -7.328 -3.945 5.049 1.00 98.50 89 ASN A C 1
ATOM 678 O O . ASN A 1 89 ? -7.072 -4.083 6.246 1.00 98.50 89 ASN A O 1
ATOM 682 N N . CYS A 1 90 ? -7.028 -2.818 4.404 1.00 97.38 90 CYS A N 1
ATOM 683 C CA . CYS A 1 90 ? -6.420 -1.660 5.061 1.00 97.38 90 CYS A CA 1
ATOM 684 C C . CYS A 1 90 ? -7.268 -0.389 4.939 1.00 97.38 90 CYS A C 1
ATOM 686 O O . CYS A 1 90 ? -8.201 -0.306 4.149 1.00 97.38 90 CYS A O 1
ATOM 688 N N . THR A 1 91 ? -6.923 0.627 5.726 1.00 97.62 91 THR A N 1
ATOM 689 C CA . THR A 1 91 ? -7.577 1.942 5.703 1.00 97.62 91 THR A CA 1
ATOM 690 C C . THR A 1 91 ? -6.961 2.849 4.644 1.00 97.62 91 THR A C 1
ATOM 692 O O . THR A 1 91 ? -7.670 3.576 3.954 1.00 97.62 91 THR A O 1
ATOM 695 N N . MET A 1 92 ? -5.634 2.809 4.513 1.00 97.38 92 MET A N 1
ATOM 696 C CA . MET A 1 92 ? -4.894 3.664 3.595 1.00 97.38 92 MET A CA 1
ATOM 697 C C . MET A 1 92 ? -3.599 2.995 3.145 1.00 97.38 92 MET A C 1
ATOM 699 O O . MET A 1 92 ? -2.911 2.354 3.939 1.00 97.38 92 MET A O 1
ATOM 703 N N . MET A 1 93 ? -3.235 3.220 1.885 1.00 98.44 93 MET A N 1
ATOM 704 C CA . MET A 1 93 ? -1.929 2.865 1.343 1.00 98.44 93 MET A CA 1
ATOM 705 C C . MET A 1 93 ? -1.282 4.068 0.671 1.00 98.44 93 MET A C 1
ATOM 707 O O . MET A 1 93 ? -1.961 4.905 0.072 1.00 98.44 93 MET A O 1
ATOM 711 N N . ILE A 1 94 ? 0.040 4.119 0.739 1.00 98.44 94 ILE A N 1
ATOM 712 C CA . ILE A 1 94 ? 0.876 5.006 -0.064 1.00 98.44 94 ILE A CA 1
ATOM 713 C C . ILE A 1 94 ? 2.121 4.223 -0.468 1.00 98.44 94 ILE A C 1
ATOM 715 O O . ILE A 1 94 ? 2.595 3.380 0.284 1.00 98.44 94 ILE A O 1
ATOM 719 N N . GLY A 1 95 ? 2.670 4.492 -1.642 1.00 98.06 95 GLY A N 1
ATOM 720 C CA . GLY A 1 95 ? 3.963 3.940 -2.021 1.00 98.06 95 GLY A CA 1
ATOM 721 C C . GLY A 1 95 ? 4.990 4.983 -2.404 1.00 98.06 95 GLY A C 1
ATOM 722 O O . GLY A 1 95 ? 4.664 6.154 -2.636 1.00 98.06 95 GLY A O 1
ATOM 723 N N . PHE A 1 96 ? 6.235 4.521 -2.470 1.00 98.12 96 PHE A N 1
ATOM 724 C CA . PHE A 1 96 ? 7.392 5.329 -2.835 1.00 98.12 96 PHE A CA 1
ATOM 725 C C . PHE A 1 96 ? 7.219 5.938 -4.227 1.00 98.12 96 PHE A C 1
ATOM 727 O O . PHE A 1 96 ? 6.729 5.305 -5.164 1.00 98.12 96 PHE A O 1
ATOM 734 N N . LYS A 1 97 ? 7.636 7.196 -4.372 1.00 96.81 97 LYS A N 1
ATOM 735 C CA . LYS A 1 97 ? 7.509 7.975 -5.611 1.00 96.81 97 LYS A CA 1
ATOM 736 C C . LYS A 1 97 ? 8.864 8.194 -6.284 1.00 96.81 97 LYS A C 1
ATOM 738 O O . LYS A 1 97 ? 8.936 8.942 -7.268 1.00 96.81 97 LYS A O 1
ATOM 743 N N . THR A 1 98 ? 9.932 7.592 -5.757 1.00 97.25 98 THR A N 1
ATOM 744 C CA . THR A 1 98 ? 11.288 7.629 -6.319 1.00 97.25 98 THR A CA 1
ATOM 745 C C . THR A 1 98 ? 11.837 6.224 -6.561 1.00 97.25 98 THR A C 1
ATOM 747 O O . THR A 1 98 ? 11.556 5.313 -5.792 1.00 97.25 98 THR A O 1
ATOM 750 N N . TYR A 1 99 ? 12.610 6.044 -7.635 1.00 95.94 99 TYR A N 1
ATOM 751 C CA . TYR A 1 99 ? 13.452 4.874 -7.898 1.00 95.94 99 TYR A CA 1
ATOM 752 C C . TYR A 1 99 ? 14.789 5.355 -8.503 1.00 95.94 99 TYR A C 1
ATOM 754 O O . TYR A 1 99 ? 14.767 5.932 -9.601 1.00 95.94 99 TYR A O 1
ATOM 762 N N . PRO A 1 100 ? 15.939 5.171 -7.814 1.00 95.25 100 PRO A N 1
ATOM 763 C CA . PRO A 1 100 ? 16.108 4.483 -6.524 1.00 95.25 100 PRO A CA 1
ATOM 764 C C . PRO A 1 100 ? 15.337 5.158 -5.379 1.00 95.25 100 PRO A C 1
ATOM 766 O O . PRO A 1 100 ? 15.139 6.372 -5.402 1.00 95.25 100 PRO A O 1
ATOM 769 N N . HIS A 1 101 ? 14.891 4.358 -4.407 1.00 96.25 101 HIS A N 1
ATOM 770 C CA . HIS A 1 101 ? 14.058 4.823 -3.297 1.00 96.25 101 HIS A CA 1
ATOM 771 C C . HIS A 1 101 ? 14.878 5.705 -2.353 1.00 96.25 101 HIS A C 1
ATOM 773 O O . HIS A 1 101 ? 15.819 5.247 -1.708 1.00 96.25 101 HIS A O 1
ATOM 779 N N . VAL A 1 102 ? 14.530 6.987 -2.285 1.00 97.19 102 VAL A N 1
ATOM 780 C CA . VAL A 1 102 ? 15.139 7.975 -1.377 1.00 97.19 102 VAL A CA 1
ATOM 781 C C . VAL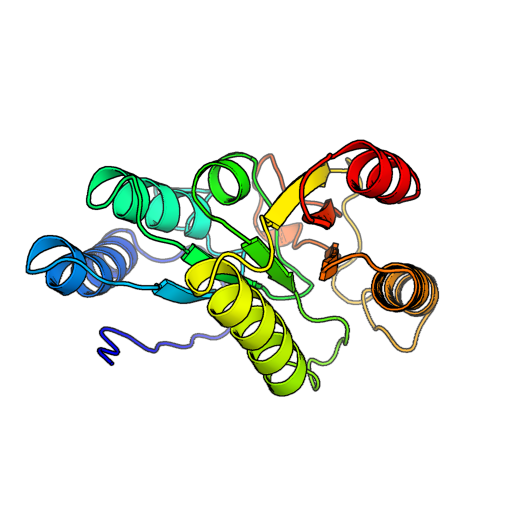 A 1 102 ? 14.093 8.741 -0.563 1.00 97.19 102 VAL A C 1
ATOM 783 O O . VAL A 1 102 ? 14.459 9.555 0.278 1.00 97.19 102 VAL A O 1
ATOM 786 N N . ASP A 1 103 ? 12.805 8.468 -0.792 1.00 97.56 103 ASP A N 1
ATOM 787 C CA . ASP A 1 103 ? 11.654 9.160 -0.199 1.00 97.56 103 ASP A CA 1
ATOM 788 C C . ASP A 1 103 ? 10.877 8.312 0.824 1.00 97.56 103 ASP A C 1
ATOM 790 O O . ASP A 1 103 ? 9.777 8.681 1.222 1.00 97.56 103 ASP A O 1
ATOM 794 N N . MET A 1 104 ? 11.450 7.197 1.292 1.00 97.50 104 MET A N 1
ATOM 795 C CA . MET A 1 104 ? 10.807 6.279 2.251 1.00 97.50 104 MET A CA 1
ATOM 796 C C . MET A 1 104 ? 10.350 6.997 3.533 1.00 97.50 104 MET A C 1
ATOM 798 O O . MET A 1 104 ? 9.225 6.803 3.989 1.00 97.50 104 MET A O 1
ATOM 802 N N . TYR A 1 105 ? 11.196 7.876 4.086 1.00 97.81 105 TYR A N 1
ATOM 803 C CA . TYR A 1 105 ? 10.859 8.664 5.277 1.00 97.81 105 TYR A CA 1
ATOM 804 C C . TYR A 1 105 ? 9.697 9.630 5.022 1.00 97.81 105 TYR A C 1
ATOM 806 O O . TYR A 1 105 ? 8.767 9.689 5.822 1.00 97.81 105 TYR A O 1
ATOM 814 N N . ASP A 1 106 ? 9.734 10.361 3.905 1.00 97.81 106 ASP A N 1
ATOM 815 C CA . ASP A 1 106 ? 8.705 11.347 3.559 1.00 97.81 106 ASP A CA 1
ATOM 816 C C . ASP A 1 106 ? 7.343 10.670 3.354 1.00 97.81 106 ASP A C 1
ATOM 818 O O . ASP A 1 106 ? 6.310 11.177 3.791 1.00 97.81 106 ASP A O 1
ATOM 822 N N . VAL A 1 107 ? 7.348 9.487 2.737 1.00 98.06 107 VAL A N 1
ATOM 823 C CA . VAL A 1 107 ? 6.156 8.663 2.528 1.00 98.06 107 VAL A CA 1
ATOM 824 C C . VAL A 1 107 ? 5.594 8.149 3.858 1.00 98.06 107 VAL A C 1
ATOM 826 O O . VAL A 1 107 ? 4.388 8.263 4.093 1.00 98.06 107 VAL A O 1
ATOM 829 N N . GLY A 1 108 ? 6.454 7.658 4.756 1.00 98.06 108 GLY A N 1
ATOM 830 C CA . GLY A 1 108 ? 6.063 7.243 6.107 1.00 98.06 108 GLY A CA 1
ATOM 831 C C . GLY A 1 108 ? 5.497 8.392 6.953 1.00 98.06 108 GLY A C 1
ATOM 832 O O . GLY A 1 108 ? 4.477 8.229 7.628 1.00 98.06 108 GLY A O 1
ATOM 833 N N . ASP A 1 109 ? 6.108 9.576 6.884 1.00 98.25 109 ASP A N 1
ATOM 834 C CA . ASP A 1 109 ? 5.628 10.788 7.556 1.00 98.25 109 ASP A CA 1
ATOM 835 C C . ASP A 1 109 ? 4.267 11.246 7.000 1.00 98.25 109 ASP A C 1
ATOM 837 O O . ASP A 1 109 ? 3.354 11.558 7.772 1.00 98.25 109 ASP A O 1
ATOM 841 N N . GLN A 1 110 ? 4.083 11.216 5.675 1.00 98.06 110 GLN A N 1
ATOM 842 C CA . GLN A 1 110 ? 2.820 11.584 5.031 1.00 98.06 110 GLN A CA 1
ATOM 843 C C . GLN A 1 110 ? 1.665 10.681 5.479 1.00 98.06 110 GLN A C 1
ATOM 845 O O . GLN A 1 110 ? 0.638 11.196 5.930 1.00 98.06 110 GLN A O 1
ATOM 850 N N . ILE A 1 111 ? 1.811 9.353 5.384 1.00 98.31 111 ILE A N 1
ATOM 851 C CA . ILE A 1 111 ? 0.722 8.441 5.768 1.00 98.31 111 ILE A CA 1
ATOM 852 C C . ILE A 1 111 ? 0.428 8.516 7.265 1.00 98.31 111 ILE A C 1
ATOM 854 O O . ILE A 1 111 ? -0.737 8.560 7.653 1.00 98.31 111 ILE A O 1
ATOM 858 N N . SER A 1 112 ? 1.459 8.640 8.105 1.00 97.75 112 SER A N 1
ATOM 859 C CA . SER A 1 112 ? 1.281 8.776 9.554 1.00 97.75 112 SER A CA 1
ATOM 860 C C . SER A 1 112 ? 0.451 10.014 9.898 1.00 97.75 112 SER A C 1
ATOM 862 O O . SER A 1 112 ? -0.494 9.924 10.679 1.00 97.75 112 SER A O 1
ATOM 864 N N . LYS A 1 113 ? 0.733 11.163 9.266 1.00 98.06 113 LYS A N 1
ATOM 865 C CA . LYS A 1 113 ? -0.053 12.397 9.448 1.00 98.06 113 LYS A CA 1
ATOM 866 C C . LYS A 1 113 ? -1.517 12.222 9.056 1.00 98.06 113 LYS A C 1
ATOM 868 O O . LYS A 1 113 ? -2.391 12.718 9.762 1.00 98.06 113 LYS A O 1
ATOM 873 N N . VAL A 1 114 ? -1.803 11.530 7.952 1.00 98.12 114 VAL A N 1
ATOM 874 C CA . VAL A 1 114 ? -3.191 11.261 7.542 1.00 98.12 114 VAL A CA 1
ATOM 875 C C . VAL A 1 114 ? -3.887 10.335 8.541 1.00 98.12 114 VAL A C 1
ATOM 877 O O . VAL A 1 114 ? -5.038 10.583 8.899 1.00 98.12 114 VAL A O 1
ATOM 880 N N . MET A 1 115 ? -3.191 9.321 9.055 1.00 98.25 115 MET A N 1
ATOM 881 C CA . MET A 1 115 ? -3.767 8.408 10.040 1.00 98.25 115 MET A CA 1
ATOM 882 C C . MET A 1 115 ? -4.040 9.075 11.384 1.00 98.25 115 MET A C 1
ATOM 884 O O . MET A 1 115 ? -5.112 8.857 11.936 1.00 98.25 115 MET A O 1
ATOM 888 N N . PHE A 1 116 ? -3.157 9.943 11.886 1.00 98.06 116 PHE A N 1
ATOM 889 C CA . PHE A 1 116 ? -3.446 10.702 13.110 1.00 98.06 116 PHE A CA 1
ATOM 890 C C . PHE A 1 116 ? -4.694 11.579 12.955 1.00 98.06 116 PHE A C 1
ATOM 892 O O . PHE A 1 116 ? -5.584 11.527 13.799 1.00 98.06 116 PHE A O 1
ATOM 899 N N . ARG A 1 117 ? -4.830 12.270 11.819 1.00 98.00 117 ARG A N 1
ATOM 900 C CA . ARG A 1 117 ? -6.039 13.042 11.492 1.00 98.00 117 ARG A CA 1
ATOM 901 C C . ARG A 1 117 ? -7.286 12.163 11.364 1.00 98.00 117 ARG A C 1
ATOM 903 O O . ARG A 1 117 ? -8.387 12.597 11.686 1.00 98.00 117 ARG A O 1
ATOM 910 N N . THR A 1 118 ? -7.125 10.921 10.905 1.00 97.81 118 THR A N 1
ATOM 911 C CA . THR A 1 118 ? -8.215 9.933 10.843 1.00 97.81 118 THR A CA 1
ATOM 912 C C . THR A 1 118 ? -8.669 9.533 12.248 1.00 97.81 118 THR A C 1
ATOM 914 O O . THR A 1 118 ? -9.868 9.504 12.512 1.00 97.81 118 THR A O 1
ATOM 917 N N . LEU A 1 119 ? -7.731 9.287 13.171 1.00 97.50 119 LEU A N 1
ATOM 918 C CA . LEU A 1 119 ? -8.033 8.978 14.577 1.00 97.50 119 LEU A CA 1
ATOM 919 C C . LEU A 1 119 ? -8.713 10.147 15.301 1.00 97.50 119 LEU A C 1
ATOM 921 O O . LEU A 1 119 ? -9.559 9.935 16.167 1.00 97.50 119 LEU A O 1
ATOM 925 N N . GLU A 1 120 ? -8.374 11.378 14.925 1.00 97.56 120 GLU A N 1
ATOM 926 C CA . GLU A 1 120 ? -9.005 12.602 15.432 1.00 97.56 120 GLU A CA 1
ATOM 927 C C . GLU A 1 120 ? -10.370 12.894 14.776 1.00 97.56 120 GLU A C 1
ATOM 929 O O . GLU A 1 120 ? -11.078 13.810 15.196 1.00 97.56 120 GLU A O 1
ATOM 934 N N . GLY A 1 121 ? -10.773 12.109 13.769 1.00 96.44 121 GLY A N 1
ATOM 935 C CA . GLY A 1 121 ? -12.030 12.283 13.039 1.00 96.44 121 GLY A CA 1
ATOM 936 C C . GLY A 1 121 ? -12.038 13.475 12.077 1.00 96.44 121 GLY A C 1
ATOM 937 O O . GLY A 1 121 ? -13.109 13.915 11.660 1.00 96.44 121 GLY A O 1
ATOM 938 N N . GLU A 1 122 ? -10.868 14.014 11.727 1.00 97.31 122 GLU A N 1
ATOM 939 C CA . GLU A 1 122 ? -10.735 15.154 10.815 1.00 97.31 122 GLU A CA 1
ATOM 940 C C . GLU A 1 122 ? -10.860 14.765 9.340 1.00 97.31 122 GLU A C 1
ATOM 942 O O . GLU A 1 122 ? -11.248 15.599 8.523 1.00 97.31 122 GLU A O 1
ATOM 947 N N . VAL A 1 123 ? -10.489 13.527 8.998 1.00 96.69 123 VAL A N 1
ATOM 948 C CA . VAL A 1 123 ? -10.558 12.968 7.640 1.00 96.69 123 VAL A CA 1
ATOM 949 C C . VAL A 1 123 ? -11.086 11.542 7.669 1.00 96.69 123 VAL A C 1
ATOM 951 O O . VAL A 1 123 ? -10.941 10.829 8.661 1.00 96.69 123 VAL A O 1
ATOM 954 N N . SER A 1 124 ? -11.661 11.108 6.553 1.00 96.00 124 SER A N 1
ATOM 955 C CA . SER A 1 124 ? -12.120 9.740 6.335 1.00 96.00 124 SER A CA 1
ATOM 956 C C . SER A 1 124 ? -11.477 9.197 5.055 1.00 96.00 124 SER A C 1
ATOM 958 O O . SER A 1 124 ? -12.014 9.419 3.968 1.00 96.00 124 SER A O 1
ATOM 960 N N . PRO A 1 125 ? -10.304 8.536 5.143 1.00 96.62 125 PRO A N 1
ATOM 961 C CA . PRO A 1 125 ? -9.609 8.023 3.969 1.00 96.62 125 PRO A CA 1
ATOM 962 C C . PRO A 1 125 ? -10.467 7.025 3.201 1.00 96.62 125 PRO A C 1
ATOM 964 O O . PRO A 1 125 ? -11.000 6.078 3.781 1.00 96.62 125 PRO A O 1
ATOM 967 N N . VAL A 1 126 ? -10.558 7.206 1.884 1.00 95.06 126 VAL A N 1
ATOM 968 C CA . VAL A 1 126 ? -11.180 6.219 0.999 1.00 95.06 126 VAL A CA 1
ATOM 969 C C . VAL A 1 126 ? -10.294 5.945 -0.202 1.00 95.06 126 VAL A C 1
ATOM 971 O O . VAL A 1 126 ? -9.855 6.864 -0.895 1.00 95.06 126 VAL A O 1
ATOM 974 N N . MET A 1 127 ? -10.019 4.662 -0.434 1.00 95.50 127 MET A N 1
ATOM 975 C CA . MET A 1 127 ? -9.129 4.211 -1.494 1.00 95.50 127 MET A CA 1
ATOM 976 C C . MET A 1 127 ? -9.903 3.860 -2.761 1.00 95.50 127 MET A C 1
ATOM 978 O O . MET A 1 127 ? -10.896 3.131 -2.738 1.00 95.50 127 MET A O 1
ATOM 982 N N . VAL A 1 128 ? -9.389 4.330 -3.892 1.00 95.50 128 VAL A N 1
ATOM 983 C CA . VAL A 1 128 ? -9.746 3.837 -5.218 1.00 95.50 128 VAL A CA 1
ATOM 984 C C . VAL A 1 128 ? -8.471 3.390 -5.901 1.00 95.50 128 VAL A C 1
ATOM 986 O O . VAL A 1 128 ? -7.502 4.145 -5.959 1.00 95.50 128 VAL A O 1
ATOM 989 N N . TRP A 1 129 ? -8.483 2.175 -6.430 1.00 95.62 129 TRP A N 1
ATOM 990 C CA . TRP A 1 129 ? -7.348 1.622 -7.146 1.00 95.62 129 TRP A CA 1
ATOM 991 C C . TRP A 1 129 ? -7.787 1.008 -8.471 1.00 95.62 129 TRP A C 1
ATOM 993 O O . TRP A 1 129 ? -8.966 0.689 -8.657 1.00 95.62 129 TRP A O 1
ATOM 1003 N N . ASP A 1 130 ? -6.832 0.869 -9.383 1.00 93.75 130 ASP A N 1
ATOM 1004 C CA . ASP A 1 130 ? -7.009 0.152 -10.639 1.00 93.75 130 ASP A CA 1
ATOM 1005 C C . ASP A 1 130 ? -5.678 -0.481 -11.065 1.00 93.75 130 ASP A C 1
ATOM 1007 O O . ASP A 1 130 ? -4.595 0.058 -10.804 1.00 93.75 130 ASP A O 1
ATOM 1011 N N . ASN A 1 131 ? -5.768 -1.627 -11.733 1.00 91.94 131 ASN A N 1
ATOM 1012 C CA . ASN A 1 131 ? -4.637 -2.353 -12.301 1.00 91.94 131 ASN A CA 1
ATOM 1013 C C . ASN A 1 131 ? -4.720 -2.264 -13.826 1.00 91.94 131 ASN A C 1
ATOM 1015 O O . ASN A 1 131 ? -5.777 -2.491 -14.422 1.00 91.94 131 ASN A O 1
ATOM 1019 N N . ARG A 1 132 ? -3.607 -1.934 -14.485 1.00 88.31 132 ARG A N 1
ATOM 1020 C CA . ARG A 1 132 ? -3.530 -1.994 -15.947 1.00 88.31 132 ARG A CA 1
ATOM 1021 C C . ARG A 1 132 ? -2.773 -3.261 -16.336 1.00 88.31 132 ARG A C 1
ATOM 1023 O O . ARG A 1 132 ? -1.710 -3.511 -15.773 1.00 88.31 132 ARG A O 1
ATOM 1030 N N . PRO A 1 133 ? -3.235 -4.013 -17.353 1.00 79.94 133 PRO A N 1
ATOM 1031 C CA . PRO A 1 133 ? -2.588 -5.246 -17.804 1.00 79.94 133 PRO A CA 1
ATOM 1032 C C . PRO A 1 133 ? -1.310 -4.945 -18.612 1.00 79.94 133 PRO A C 1
ATOM 1034 O O . PRO A 1 133 ? -1.201 -5.277 -19.792 1.00 79.94 133 PRO A O 1
ATOM 1037 N N . ILE A 1 134 ? -0.356 -4.252 -17.991 1.00 92.38 134 ILE A N 1
ATOM 1038 C CA . ILE A 1 134 ? 0.926 -3.843 -18.556 1.00 92.38 134 ILE A CA 1
ATOM 1039 C C . ILE A 1 134 ? 2.022 -4.373 -17.636 1.00 92.38 134 ILE A C 1
ATOM 1041 O O . ILE A 1 134 ? 2.174 -3.924 -16.501 1.00 92.38 134 ILE A O 1
ATOM 1045 N N . LEU A 1 135 ? 2.818 -5.300 -18.164 1.00 94.25 135 LEU A N 1
ATOM 1046 C CA . LEU A 1 135 ? 4.046 -5.769 -17.533 1.00 94.25 135 LEU A CA 1
ATOM 1047 C C . LEU A 1 135 ? 5.198 -4.878 -18.001 1.00 94.25 135 LEU A C 1
ATOM 1049 O O . LEU A 1 135 ? 5.699 -5.019 -19.118 1.00 94.25 135 LEU A O 1
ATOM 1053 N N . ALA A 1 136 ? 5.577 -3.915 -17.167 1.00 90.38 136 ALA A N 1
ATOM 1054 C CA . ALA A 1 136 ? 6.667 -2.998 -17.467 1.00 90.38 136 ALA A CA 1
ATOM 1055 C C . ALA A 1 136 ? 8.037 -3.633 -17.170 1.00 90.38 136 ALA A C 1
ATOM 1057 O O . ALA A 1 136 ? 8.183 -4.466 -16.281 1.00 90.38 136 ALA A O 1
ATOM 1058 N N . GLN A 1 137 ? 9.065 -3.234 -17.920 1.00 91.50 137 GLN A N 1
ATOM 1059 C CA . GLN A 1 137 ? 10.432 -3.692 -17.673 1.00 91.50 137 GLN A CA 1
ATOM 1060 C C . GLN A 1 137 ? 10.952 -3.070 -16.370 1.00 91.50 137 GLN A C 1
ATOM 1062 O O . GLN A 1 137 ? 11.171 -1.861 -16.326 1.00 91.50 137 GLN A O 1
ATOM 1067 N N . THR A 1 138 ? 11.186 -3.889 -15.339 1.00 89.75 138 THR A N 1
ATOM 1068 C CA . THR A 1 138 ? 11.628 -3.466 -13.996 1.00 89.75 138 THR A CA 1
ATOM 1069 C C . THR A 1 138 ? 12.860 -2.559 -14.040 1.00 89.75 138 THR A C 1
ATOM 1071 O O . THR A 1 138 ? 12.908 -1.533 -13.372 1.00 89.75 138 THR A O 1
ATOM 1074 N N . LEU A 1 139 ? 13.829 -2.855 -14.913 1.00 89.12 139 LEU A N 1
ATOM 1075 C CA . LEU A 1 139 ? 15.049 -2.043 -15.060 1.00 89.12 139 LEU A CA 1
ATOM 1076 C C . LEU A 1 139 ? 14.823 -0.666 -15.711 1.00 89.12 139 LEU A C 1
ATOM 1078 O O . LEU A 1 139 ? 15.738 0.151 -15.754 1.00 89.12 139 LEU A O 1
ATOM 1082 N N . CYS A 1 140 ? 13.625 -0.403 -16.233 1.00 92.38 140 CYS A N 1
ATOM 1083 C CA . CYS A 1 140 ? 13.248 0.848 -16.890 1.00 92.38 140 CYS A CA 1
ATOM 1084 C C . CYS A 1 140 ? 12.222 1.651 -16.073 1.00 92.38 140 CYS A C 1
ATOM 1086 O O . CYS A 1 140 ? 11.540 2.513 -16.622 1.00 92.38 140 CYS A O 1
ATOM 1088 N N . MET A 1 141 ? 12.109 1.380 -14.768 1.00 94.62 141 MET A N 1
ATOM 1089 C CA . MET A 1 141 ? 11.199 2.085 -13.856 1.00 94.62 141 MET A CA 1
ATOM 1090 C C . MET A 1 141 ? 11.851 3.290 -13.148 1.00 94.62 141 MET A C 1
ATOM 1092 O O . MET A 1 141 ? 11.285 3.836 -12.203 1.00 94.62 141 MET A O 1
ATOM 1096 N N . GLY A 1 142 ? 13.040 3.721 -13.597 1.00 96.12 142 GLY A N 1
ATOM 1097 C CA . GLY A 1 142 ? 13.779 4.864 -13.046 1.00 96.12 142 GLY A CA 1
ATOM 1098 C C . GLY A 1 142 ? 12.948 6.142 -13.051 1.00 96.12 142 GLY A C 1
ATOM 1099 O O . GLY A 1 142 ? 12.502 6.592 -14.103 1.00 96.12 142 GLY A O 1
ATOM 1100 N N . THR A 1 143 ? 12.764 6.778 -11.892 1.00 96.31 143 THR A N 1
ATOM 1101 C CA . THR A 1 143 ? 11.900 7.972 -11.784 1.00 96.31 143 THR A CA 1
ATOM 1102 C C . THR A 1 143 ? 12.570 9.258 -12.262 1.00 96.31 143 THR A C 1
ATOM 1104 O O . THR A 1 143 ? 11.948 10.317 -12.229 1.00 96.31 143 THR A O 1
ATOM 1107 N N . ALA A 1 144 ? 13.829 9.184 -12.699 1.00 95.25 144 ALA A N 1
ATOM 1108 C CA . ALA A 1 144 ? 14.488 10.252 -13.446 1.00 95.25 144 ALA A CA 1
ATOM 1109 C C . ALA A 1 144 ? 14.119 10.226 -14.943 1.00 95.25 144 ALA A C 1
ATOM 1111 O O . ALA A 1 144 ? 14.209 11.253 -15.613 1.00 95.25 144 ALA A O 1
ATOM 1112 N N . ASP A 1 145 ? 13.667 9.077 -15.452 1.00 95.00 145 ASP A N 1
ATOM 1113 C CA . ASP A 1 145 ? 13.372 8.856 -16.864 1.00 95.00 145 ASP A CA 1
ATOM 1114 C C . ASP A 1 145 ? 11.866 8.929 -17.149 1.00 95.00 145 ASP A C 1
ATOM 1116 O O . ASP A 1 145 ? 11.013 8.819 -16.263 1.00 95.00 145 ASP A O 1
ATOM 1120 N N . VAL A 1 146 ? 11.514 9.138 -18.419 1.00 94.06 146 VAL A N 1
ATOM 1121 C CA . VAL A 1 146 ? 10.125 9.051 -18.891 1.00 94.06 146 VAL A CA 1
ATOM 1122 C C . VAL A 1 146 ? 9.775 7.598 -19.249 1.00 94.06 146 VAL A C 1
ATOM 1124 O O . VAL A 1 146 ? 10.615 6.899 -19.813 1.00 94.06 146 VAL A O 1
ATOM 1127 N N . PRO A 1 147 ? 8.540 7.132 -18.975 1.00 93.19 147 PRO A N 1
ATOM 1128 C CA . PRO A 1 147 ? 7.385 7.912 -18.515 1.00 93.19 147 PRO A CA 1
ATOM 1129 C C . PRO A 1 147 ? 7.263 8.068 -16.988 1.00 93.19 147 PRO A C 1
ATOM 1131 O O . PRO A 1 147 ? 6.393 8.811 -16.539 1.00 93.19 147 PRO A O 1
ATOM 1134 N N . MET A 1 148 ? 8.105 7.403 -16.191 1.00 95.44 148 MET A N 1
ATOM 1135 C CA . MET A 1 148 ? 7.941 7.324 -14.733 1.00 95.44 148 MET A CA 1
ATOM 1136 C C . MET A 1 148 ? 7.980 8.684 -14.035 1.00 95.44 148 MET A C 1
ATOM 1138 O O . MET A 1 148 ? 7.145 8.938 -13.172 1.00 95.44 148 MET A O 1
ATOM 1142 N N . SER A 1 149 ? 8.888 9.580 -14.429 1.00 96.12 149 SER A N 1
ATOM 1143 C CA . SER A 1 149 ? 8.941 10.947 -13.889 1.00 96.12 149 SER A CA 1
ATOM 1144 C C . SER A 1 149 ? 7.604 11.680 -14.048 1.00 96.12 149 SER A C 1
ATOM 1146 O O . SER A 1 149 ? 7.052 12.185 -13.073 1.00 96.12 149 SER A O 1
ATOM 1148 N N . GLY A 1 150 ? 7.023 11.648 -15.252 1.00 96.81 150 GLY A N 1
ATOM 1149 C CA . GLY A 1 150 ? 5.729 12.267 -15.545 1.00 96.81 150 GLY A CA 1
ATOM 1150 C C . GLY A 1 150 ? 4.567 11.633 -14.776 1.00 96.81 150 GLY A C 1
ATOM 1151 O O . GLY A 1 150 ? 3.712 12.349 -14.257 1.00 96.81 150 GLY A O 1
ATOM 1152 N N . LEU A 1 151 ? 4.553 10.303 -14.651 1.00 95.69 151 LEU A N 1
ATOM 1153 C CA . LEU A 1 151 ? 3.534 9.578 -13.885 1.00 95.69 151 LEU A CA 1
ATOM 1154 C C . LEU A 1 151 ? 3.596 9.930 -12.393 1.00 95.69 151 LEU A C 1
ATOM 1156 O O . LEU A 1 151 ? 2.565 10.201 -11.777 1.00 95.69 151 LEU A O 1
ATOM 1160 N N . GLN A 1 152 ? 4.798 10.012 -11.820 1.00 96.56 152 GLN A N 1
ATOM 1161 C CA . GLN A 1 152 ? 4.963 10.414 -10.425 1.00 96.56 152 GLN A CA 1
ATOM 1162 C C . GLN A 1 152 ? 4.684 11.910 -10.210 1.00 96.56 152 GLN A C 1
ATOM 1164 O O . GLN A 1 152 ? 4.162 12.306 -9.171 1.00 96.56 152 GLN A O 1
ATOM 1169 N N . ASP A 1 153 ? 4.944 12.769 -11.194 1.00 97.06 153 ASP A N 1
ATOM 1170 C CA . ASP A 1 153 ? 4.536 14.176 -11.123 1.00 97.06 153 ASP A CA 1
ATOM 1171 C C . ASP A 1 153 ? 3.015 14.343 -11.129 1.00 97.06 153 ASP A C 1
ATOM 1173 O O . ASP A 1 153 ? 2.490 15.219 -10.433 1.00 97.06 153 ASP A O 1
ATOM 1177 N N . MET A 1 154 ? 2.289 13.479 -11.847 1.00 96.31 154 MET A N 1
ATOM 1178 C CA . MET A 1 154 ? 0.829 13.435 -11.775 1.00 96.31 154 MET A CA 1
ATOM 1179 C C . MET A 1 154 ? 0.346 13.079 -10.365 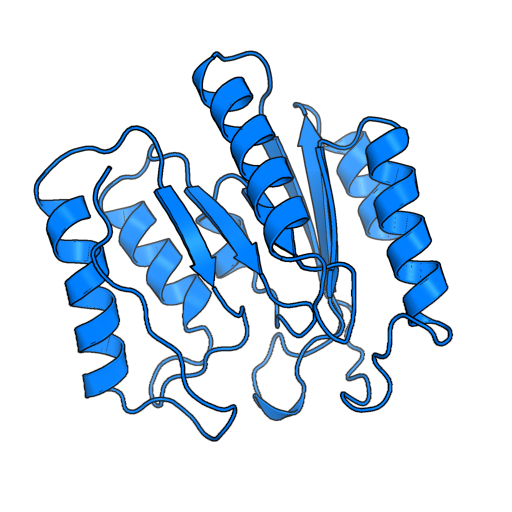1.00 96.31 154 MET A C 1
ATOM 1181 O O . MET A 1 154 ? -0.561 13.746 -9.870 1.00 96.31 154 MET A O 1
ATOM 1185 N N . THR A 1 155 ? 0.961 12.094 -9.690 1.00 96.75 155 THR A N 1
ATOM 1186 C CA . THR A 1 155 ? 0.572 11.727 -8.312 1.00 96.75 155 THR A CA 1
ATOM 1187 C C . THR A 1 155 ? 0.805 12.883 -7.337 1.00 96.75 155 THR A C 1
ATOM 1189 O O . THR A 1 155 ? -0.108 13.273 -6.611 1.00 96.75 155 THR A O 1
ATOM 1192 N N . ARG A 1 156 ? 1.981 13.524 -7.392 1.00 96.62 156 ARG A N 1
ATOM 1193 C CA . ARG A 1 156 ? 2.307 14.701 -6.563 1.00 96.62 156 ARG A CA 1
ATOM 1194 C C . ARG A 1 156 ? 1.378 15.878 -6.827 1.00 96.62 156 ARG A C 1
ATOM 1196 O O . ARG A 1 156 ? 1.066 16.647 -5.922 1.00 96.62 156 ARG A O 1
ATOM 1203 N N . LYS A 1 157 ? 0.964 16.071 -8.081 1.00 96.75 157 LYS A N 1
ATOM 1204 C CA . LYS A 1 157 ? 0.020 17.130 -8.436 1.00 96.75 157 LYS A CA 1
ATOM 1205 C C . LYS A 1 157 ? -1.343 16.896 -7.783 1.00 96.75 157 LYS A C 1
ATOM 1207 O O . LYS A 1 157 ? -1.871 17.839 -7.209 1.00 96.75 157 LYS A O 1
ATOM 1212 N N . LEU A 1 158 ? -1.869 15.671 -7.833 1.00 94.81 158 LEU A N 1
ATOM 1213 C CA . LEU A 1 158 ? -3.144 15.329 -7.195 1.00 94.81 158 LEU A CA 1
ATOM 1214 C C . LEU A 1 158 ? -3.122 15.607 -5.688 1.00 94.81 158 LEU A C 1
ATOM 1216 O O . LEU A 1 158 ? -4.075 16.168 -5.155 1.00 94.81 158 LEU A O 1
ATOM 1220 N N . GLU A 1 159 ? -2.022 15.276 -5.014 1.00 96.00 159 GLU A N 1
ATOM 1221 C CA . GLU A 1 159 ? -1.870 15.528 -3.574 1.00 96.00 159 GLU A CA 1
ATOM 1222 C C . GLU A 1 159 ? -1.895 17.024 -3.244 1.00 96.00 159 GLU A C 1
ATOM 1224 O O . GLU A 1 159 ? -2.569 17.455 -2.312 1.00 96.00 159 GLU A O 1
ATOM 1229 N N . ARG A 1 160 ? -1.245 17.857 -4.069 1.00 95.69 160 ARG A N 1
ATOM 1230 C CA . ARG A 1 160 ? -1.331 19.324 -3.936 1.00 95.69 160 ARG A CA 1
ATOM 1231 C C . ARG A 1 160 ? -2.736 19.871 -4.209 1.00 95.69 160 ARG A C 1
ATOM 1233 O O . ARG A 1 160 ? -3.045 20.972 -3.765 1.00 95.69 160 ARG A O 1
ATOM 1240 N N . GLU A 1 161 ? -3.557 19.137 -4.957 1.00 93.44 161 GLU A N 1
ATOM 1241 C CA . GLU A 1 161 ? -4.942 19.491 -5.291 1.00 93.44 161 GLU A CA 1
ATOM 1242 C C . GLU A 1 161 ? -5.959 18.978 -4.252 1.00 93.44 161 GLU A C 1
ATOM 1244 O O . GLU A 1 161 ? -7.153 19.227 -4.409 1.00 93.44 161 GLU A O 1
ATOM 1249 N N . GLY A 1 162 ? -5.503 18.329 -3.171 1.00 92.06 162 GLY A N 1
ATOM 1250 C CA . GLY A 1 162 ? -6.335 17.952 -2.021 1.00 92.06 162 GLY A CA 1
ATOM 1251 C C . GLY A 1 162 ? -6.583 16.452 -1.848 1.00 92.06 162 GLY A C 1
ATOM 1252 O O . GLY A 1 162 ? -7.275 16.064 -0.911 1.00 92.06 162 GLY A O 1
ATOM 1253 N N . ILE A 1 163 ? -6.019 15.599 -2.707 1.00 95.44 163 ILE A N 1
ATOM 1254 C CA . ILE A 1 163 ? -5.985 14.147 -2.476 1.00 95.44 163 ILE A CA 1
ATOM 1255 C C . ILE A 1 163 ? -5.051 13.841 -1.289 1.00 95.44 163 ILE A C 1
ATOM 1257 O O . ILE A 1 163 ? -3.978 14.429 -1.183 1.0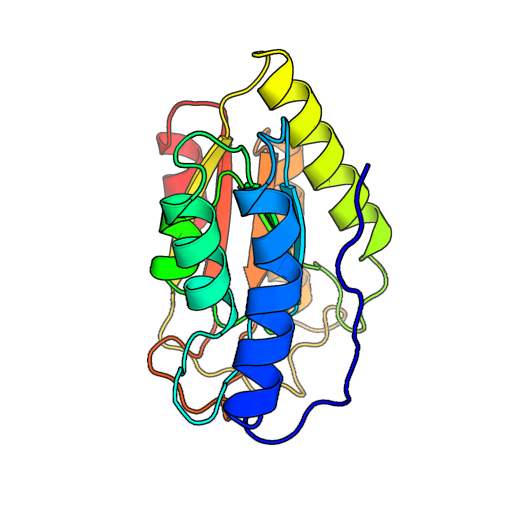0 95.44 163 ILE A O 1
ATOM 1261 N N . LEU A 1 164 ? -5.433 12.914 -0.403 1.00 96.75 164 LEU A N 1
ATOM 1262 C CA . LEU A 1 164 ? -4.643 12.573 0.791 1.00 96.75 164 LEU A CA 1
ATOM 1263 C C . LEU A 1 164 ? -3.339 11.845 0.431 1.00 96.75 164 LEU A C 1
ATOM 1265 O O . LEU A 1 164 ? -2.284 12.126 1.002 1.00 96.75 164 LEU A O 1
ATOM 1269 N N . ALA A 1 165 ? -3.411 10.918 -0.524 1.00 97.25 165 ALA A N 1
ATOM 1270 C CA . ALA A 1 165 ? -2.250 10.286 -1.141 1.00 97.25 165 ALA A CA 1
ATOM 1271 C C . ALA A 1 165 ? -2.583 9.779 -2.544 1.00 97.25 165 ALA A C 1
ATOM 1273 O O . ALA A 1 165 ? -3.707 9.361 -2.818 1.00 97.25 165 ALA A O 1
ATOM 1274 N N . ALA A 1 166 ? -1.597 9.775 -3.431 1.00 97.19 166 ALA A N 1
ATOM 1275 C CA . ALA A 1 166 ? -1.698 9.102 -4.720 1.00 97.19 166 ALA A CA 1
ATOM 1276 C C . ALA A 1 166 ? -0.387 8.391 -5.034 1.00 97.19 166 ALA A C 1
ATOM 1278 O O . ALA A 1 166 ? 0.688 8.968 -4.864 1.00 97.19 166 ALA A O 1
ATOM 1279 N N . THR A 1 167 ? -0.465 7.177 -5.564 1.00 97.50 167 THR A N 1
ATOM 1280 C CA . THR A 1 167 ? 0.716 6.403 -5.943 1.00 97.50 167 THR A CA 1
ATOM 1281 C C . THR A 1 167 ? 0.483 5.695 -7.264 1.00 97.50 167 THR A C 1
ATOM 1283 O O . THR A 1 167 ? -0.589 5.148 -7.509 1.00 97.50 167 THR A O 1
ATOM 1286 N N . PHE A 1 168 ? 1.516 5.717 -8.103 1.00 97.31 168 PHE A N 1
ATOM 1287 C CA . PHE A 1 168 ? 1.631 4.884 -9.288 1.00 97.31 168 PHE A CA 1
ATOM 1288 C C . PHE A 1 168 ? 2.721 3.843 -9.028 1.00 97.31 168 PHE A C 1
ATOM 1290 O O . PHE A 1 168 ? 3.862 4.211 -8.734 1.00 97.31 168 PHE A O 1
ATOM 1297 N N . PHE A 1 169 ? 2.363 2.570 -9.146 1.00 97.31 169 PHE A N 1
ATOM 1298 C CA . PHE A 1 169 ? 3.255 1.432 -8.986 1.00 97.31 169 PHE A CA 1
ATOM 1299 C C . PHE A 1 169 ? 3.696 0.914 -10.354 1.00 97.31 169 PHE A C 1
ATOM 1301 O O . PHE A 1 169 ? 2.883 0.740 -11.264 1.00 97.31 169 PHE A O 1
ATOM 1308 N N . GLY A 1 170 ? 4.994 0.652 -10.498 1.00 95.88 170 GLY A N 1
ATOM 1309 C CA . GLY A 1 170 ? 5.553 0.002 -11.683 1.00 95.88 170 GLY A CA 1
ATOM 1310 C C . GLY A 1 170 ? 5.254 -1.500 -11.735 1.00 95.88 170 GLY A C 1
ATOM 1311 O O . GLY A 1 170 ? 5.226 -2.082 -12.821 1.00 95.88 170 GLY A O 1
ATOM 1312 N N . GLY A 1 171 ? 4.995 -2.112 -10.578 1.00 95.44 171 GLY A N 1
ATOM 1313 C CA . GLY A 1 171 ? 4.819 -3.553 -10.440 1.00 95.44 171 GLY A CA 1
ATOM 1314 C C . GLY A 1 171 ? 6.124 -4.341 -10.567 1.00 95.44 171 GLY A C 1
ATOM 1315 O O . GLY A 1 171 ? 7.186 -3.821 -10.921 1.00 95.44 171 GLY A O 1
ATOM 1316 N N . PHE A 1 172 ? 6.029 -5.639 -10.307 1.00 95.50 172 PHE A N 1
ATOM 1317 C CA . PHE A 1 172 ? 7.133 -6.584 -10.382 1.00 95.50 172 PHE A CA 1
ATOM 1318 C C . PHE A 1 172 ? 6.703 -7.838 -11.158 1.00 95.50 172 PHE A C 1
ATOM 1320 O O . PHE A 1 172 ? 6.244 -8.816 -10.560 1.00 95.50 172 PHE A O 1
ATOM 1327 N N . PRO A 1 173 ? 6.854 -7.845 -12.499 1.00 93.38 173 PRO A N 1
ATOM 1328 C CA . PRO A 1 173 ? 6.408 -8.955 -13.348 1.00 93.38 173 PRO A CA 1
ATOM 1329 C C . PRO A 1 173 ? 7.071 -10.301 -13.046 1.00 93.38 173 PRO A C 1
ATOM 1331 O O . PRO A 1 173 ? 6.507 -11.344 -13.357 1.00 93.38 173 PRO A O 1
ATOM 1334 N N . MET A 1 174 ? 8.265 -10.291 -12.447 1.00 93.12 174 MET A N 1
ATOM 1335 C CA . MET A 1 174 ? 9.002 -11.512 -12.104 1.00 93.12 174 MET A CA 1
ATOM 1336 C C . MET A 1 174 ? 8.382 -12.286 -10.929 1.00 93.12 174 MET A C 1
ATOM 1338 O O . MET A 1 174 ? 8.798 -13.415 -10.692 1.00 93.12 174 MET A O 1
ATOM 1342 N N . ALA A 1 175 ? 7.386 -11.721 -10.231 1.00 93.56 175 ALA A N 1
ATOM 1343 C CA . ALA A 1 175 ? 6.616 -12.440 -9.212 1.00 93.56 175 ALA A CA 1
ATOM 1344 C C . ALA A 1 175 ? 5.749 -13.574 -9.789 1.00 93.56 175 ALA A C 1
ATOM 1346 O O . ALA A 1 175 ? 5.388 -14.477 -9.045 1.00 93.56 175 ALA A O 1
ATOM 1347 N N . ASP A 1 176 ? 5.408 -13.523 -11.085 1.00 92.19 176 ASP A N 1
ATOM 1348 C CA . ASP A 1 176 ? 4.544 -14.511 -11.756 1.00 92.19 176 ASP A CA 1
ATOM 1349 C C . ASP A 1 176 ? 3.185 -14.724 -11.051 1.00 92.19 176 ASP A C 1
ATOM 1351 O O . ASP A 1 176 ? 2.706 -15.843 -10.865 1.00 92.19 176 ASP A O 1
ATOM 1355 N N . ILE A 1 177 ? 2.550 -13.619 -10.640 1.00 93.44 177 ILE A N 1
ATOM 1356 C CA . ILE A 1 177 ? 1.211 -13.619 -10.033 1.00 93.44 177 ILE A CA 1
ATOM 1357 C C . ILE A 1 177 ? 0.185 -12.957 -10.950 1.00 93.44 177 ILE A C 1
ATOM 1359 O O . ILE A 1 177 ? 0.521 -12.155 -11.821 1.00 93.44 177 ILE A O 1
ATOM 1363 N N . ARG A 1 178 ? -1.097 -13.268 -10.733 1.00 92.06 178 ARG A N 1
ATOM 1364 C CA . ARG A 1 178 ? -2.208 -12.776 -11.562 1.00 92.06 178 ARG A CA 1
ATOM 1365 C C . ARG A 1 178 ? -2.278 -11.248 -11.634 1.00 92.06 178 ARG A C 1
ATOM 1367 O O . ARG A 1 178 ? -2.574 -10.713 -12.698 1.00 92.06 178 ARG A O 1
ATOM 1374 N N . ASP A 1 179 ? -2.049 -10.586 -10.509 1.00 93.19 179 ASP A N 1
ATOM 1375 C CA . ASP A 1 179 ? -2.188 -9.137 -10.345 1.00 93.19 179 ASP A CA 1
ATOM 1376 C C . ASP A 1 179 ? -0.895 -8.376 -10.695 1.00 93.19 179 ASP A C 1
ATOM 1378 O O . ASP A 1 179 ? -0.834 -7.154 -10.564 1.00 93.19 179 ASP A O 1
ATOM 1382 N N . ALA A 1 180 ? 0.144 -9.081 -11.166 1.00 94.00 180 ALA A N 1
ATOM 1383 C CA . ALA A 1 180 ? 1.408 -8.461 -11.529 1.00 94.00 180 ALA A CA 1
ATOM 1384 C C . ALA A 1 180 ? 1.229 -7.449 -12.668 1.00 94.00 180 ALA A C 1
ATOM 1386 O O . ALA A 1 180 ? 0.622 -7.742 -13.701 1.00 94.00 180 ALA A O 1
ATOM 1387 N N . GLY A 1 181 ? 1.813 -6.265 -12.495 1.00 93.19 181 GLY A N 1
ATOM 1388 C CA . GLY A 1 181 ? 1.751 -5.194 -13.483 1.00 93.19 181 GLY A CA 1
ATOM 1389 C C . GLY A 1 181 ? 1.636 -3.816 -12.853 1.00 93.19 181 GLY A C 1
ATOM 1390 O O . GLY A 1 181 ? 1.645 -3.660 -11.632 1.00 93.19 181 GLY A O 1
ATOM 1391 N N . VAL A 1 182 ? 1.543 -2.805 -13.713 1.00 95.44 182 VAL A N 1
ATOM 1392 C CA . VAL A 1 182 ? 1.383 -1.426 -13.253 1.00 95.44 182 VAL A CA 1
ATOM 1393 C C . VAL A 1 182 ? 0.004 -1.230 -12.625 1.00 95.44 182 VAL A C 1
ATOM 1395 O O . VAL A 1 182 ? -1.017 -1.717 -13.120 1.00 95.44 182 VAL A O 1
ATOM 1398 N N . SER A 1 183 ? -0.039 -0.463 -11.549 1.00 96.25 183 SER A N 1
ATOM 1399 C CA . SER A 1 183 ? -1.281 -0.134 -10.859 1.00 96.25 183 SER A CA 1
ATOM 1400 C C . SER A 1 183 ? -1.208 1.267 -10.274 1.00 96.25 183 SER A C 1
ATOM 1402 O O . SER A 1 183 ? -0.142 1.881 -10.200 1.00 96.25 183 SER A O 1
ATOM 1404 N N . ALA A 1 184 ? -2.354 1.804 -9.881 1.00 96.44 184 ALA A N 1
ATOM 1405 C CA . ALA A 1 184 ? -2.414 3.072 -9.177 1.00 96.44 184 ALA A CA 1
ATOM 1406 C C . ALA A 1 184 ? -3.417 2.987 -8.035 1.00 96.44 184 ALA A C 1
ATOM 1408 O O . ALA A 1 184 ? -4.470 2.369 -8.177 1.00 96.44 184 ALA A O 1
ATOM 1409 N N . VAL A 1 185 ? -3.110 3.663 -6.931 1.00 96.94 185 VAL A N 1
ATOM 1410 C CA . VAL A 1 185 ? -4.030 3.872 -5.812 1.00 96.94 185 VAL A CA 1
ATOM 1411 C C . VAL A 1 185 ? -4.125 5.361 -5.513 1.00 96.94 185 VAL A C 1
ATOM 1413 O O . VAL A 1 185 ? -3.128 6.086 -5.520 1.00 96.94 185 VAL A O 1
ATOM 1416 N N . VAL A 1 186 ? -5.345 5.829 -5.286 1.00 97.19 186 VAL A N 1
ATOM 1417 C CA . VAL A 1 186 ? -5.657 7.206 -4.918 1.00 97.19 186 VAL A CA 1
ATOM 1418 C C . VAL A 1 186 ? -6.502 7.178 -3.658 1.00 97.19 186 VAL A C 1
ATOM 1420 O O . VAL A 1 186 ? -7.506 6.470 -3.596 1.00 97.19 186 VAL A O 1
ATOM 1423 N N . VAL A 1 187 ? -6.107 7.974 -2.673 1.00 97.31 187 VAL A N 1
ATOM 1424 C CA . VAL A 1 187 ? -6.766 8.069 -1.376 1.00 97.31 187 VAL A CA 1
ATOM 1425 C C . V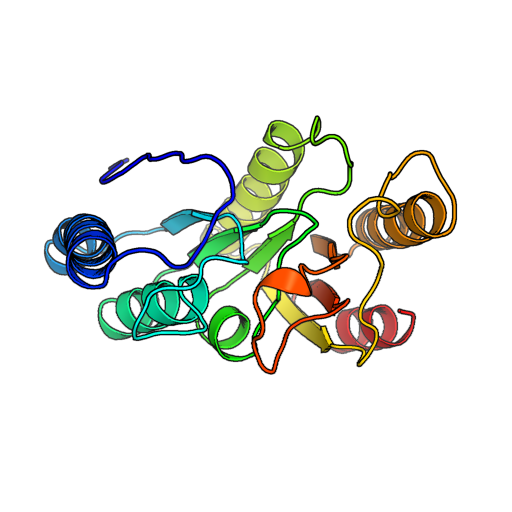AL A 1 187 ? -7.385 9.451 -1.234 1.00 97.31 187 VAL A C 1
ATOM 1427 O O . VAL A 1 187 ? -6.680 10.454 -1.124 1.00 97.31 187 VAL A O 1
ATOM 1430 N N . GLY A 1 188 ? -8.711 9.506 -1.288 1.00 95.75 188 GLY A N 1
ATOM 1431 C CA . GLY A 1 188 ? -9.490 10.721 -1.061 1.00 95.75 188 GLY A CA 1
ATOM 1432 C C . GLY A 1 188 ? -9.934 10.861 0.392 1.00 95.75 188 GLY A C 1
ATOM 1433 O O . GLY A 1 188 ? -9.736 9.956 1.198 1.00 95.75 188 GLY A O 1
ATOM 1434 N N . ASP A 1 189 ? -10.565 11.992 0.696 1.00 94.50 189 ASP A N 1
ATOM 1435 C CA . ASP A 1 189 ? -11.229 12.263 1.972 1.00 94.50 189 ASP A CA 1
ATOM 1436 C C . ASP A 1 189 ? -12.755 12.244 1.773 1.00 94.50 189 ASP A C 1
ATOM 1438 O O . ASP A 1 189 ? -13.316 13.110 1.096 1.00 94.50 189 ASP A O 1
ATOM 1442 N N . GLY A 1 190 ? -13.435 11.226 2.301 1.00 89.00 190 GLY A N 1
ATOM 1443 C CA . GLY A 1 190 ? -14.879 11.047 2.156 1.00 89.00 190 GLY A CA 1
ATOM 1444 C C . GLY A 1 190 ? -15.312 10.536 0.773 1.00 89.00 190 GLY A C 1
ATOM 1445 O O . GLY A 1 190 ? -15.150 9.360 0.460 1.00 89.00 190 GLY A O 1
ATOM 1446 N N . ASP A 1 191 ? -15.957 11.372 -0.051 1.00 76.00 191 ASP A N 1
ATOM 1447 C CA . ASP A 1 191 ? -16.561 10.912 -1.317 1.00 76.00 191 ASP A CA 1
ATOM 1448 C C . ASP A 1 191 ? -15.512 10.563 -2.395 1.00 76.00 191 ASP A C 1
ATOM 1450 O O . ASP A 1 191 ? -14.667 11.366 -2.797 1.00 76.00 191 ASP A O 1
ATOM 1454 N N . ASN A 1 192 ? -15.650 9.354 -2.942 1.00 72.94 192 ASN A N 1
ATOM 1455 C CA . ASN A 1 192 ? -14.787 8.733 -3.941 1.00 72.94 192 ASN A CA 1
ATOM 1456 C C . ASN A 1 192 ? -14.791 9.394 -5.325 1.00 72.94 192 ASN A C 1
ATOM 1458 O O . ASN A 1 192 ? -14.015 8.976 -6.187 1.00 72.94 192 ASN A O 1
ATOM 1462 N N . ALA A 1 193 ? -15.658 10.371 -5.602 1.00 76.81 193 ALA A N 1
ATOM 1463 C CA . ALA A 1 193 ? -15.793 10.946 -6.942 1.00 76.81 193 ALA A CA 1
ATOM 1464 C C . ALA A 1 193 ? -14.472 11.528 -7.488 1.00 76.81 193 ALA A C 1
ATOM 1466 O O . ALA A 1 193 ? -14.103 11.262 -8.638 1.00 76.81 193 ALA A O 1
ATOM 1467 N N . GLN A 1 194 ? -13.728 12.271 -6.662 1.00 74.88 194 GLN A N 1
ATOM 1468 C CA . GLN A 1 194 ? -12.436 12.837 -7.067 1.00 74.88 194 GLN A CA 1
ATOM 1469 C C . GLN A 1 194 ? -11.353 11.758 -7.185 1.00 74.88 194 GLN A C 1
ATOM 1471 O O . GLN A 1 194 ? -10.661 11.709 -8.203 1.00 74.88 194 GLN A O 1
ATOM 1476 N N . ALA A 1 195 ? -11.262 10.850 -6.205 1.00 73.50 195 ALA A N 1
ATOM 1477 C CA . ALA A 1 195 ? -10.293 9.751 -6.211 1.00 73.50 195 ALA A CA 1
ATOM 1478 C C . ALA A 1 195 ? -10.473 8.834 -7.433 1.00 73.50 195 ALA A C 1
ATOM 1480 O O . ALA A 1 195 ? -9.515 8.524 -8.140 1.00 73.50 195 ALA A O 1
ATOM 1481 N N . ARG A 1 196 ? -11.720 8.484 -7.765 1.00 83.00 196 ARG A N 1
ATOM 1482 C CA . ARG A 1 196 ? -12.061 7.671 -8.939 1.00 83.00 196 ARG A CA 1
ATOM 1483 C C . ARG A 1 196 ? -11.765 8.387 -10.249 1.00 83.00 196 ARG A C 1
ATOM 1485 O O . ARG A 1 196 ? -11.190 7.787 -11.155 1.00 83.00 196 ARG A O 1
ATOM 1492 N N . SER A 1 197 ? -12.125 9.668 -10.363 1.00 78.75 197 SER A N 1
ATOM 1493 C CA . SER A 1 197 ? -11.793 10.446 -11.561 1.00 78.75 197 SER A CA 1
ATOM 1494 C C . SER A 1 197 ? -10.285 10.578 -11.762 1.00 78.75 197 SER A C 1
ATOM 1496 O O . SER A 1 197 ? -9.859 10.678 -12.911 1.00 78.75 197 SER A O 1
ATOM 1498 N N . ALA A 1 198 ? -9.505 10.634 -10.683 1.00 74.88 198 ALA A N 1
ATOM 1499 C CA . ALA A 1 198 ? -8.055 10.719 -10.736 1.00 74.88 198 ALA A CA 1
ATOM 1500 C C . ALA A 1 198 ? -7.416 9.374 -11.107 1.00 74.88 198 ALA A C 1
ATOM 1502 O O . ALA A 1 198 ? -6.578 9.342 -12.002 1.00 74.88 198 ALA A O 1
ATOM 1503 N N . CYS A 1 199 ? -7.864 8.274 -10.495 1.00 80.88 199 CYS A N 1
ATOM 1504 C CA . CYS A 1 199 ? -7.366 6.925 -10.771 1.00 80.88 199 CYS A CA 1
ATOM 1505 C C . CYS A 1 199 ? -7.539 6.539 -12.255 1.00 80.88 199 CYS A C 1
ATOM 1507 O O . CYS A 1 199 ? -6.612 6.041 -12.882 1.00 80.88 199 CYS A O 1
ATOM 1509 N N . ASN A 1 200 ? -8.666 6.914 -12.873 1.00 81.25 200 ASN A N 1
ATOM 1510 C CA . ASN A 1 200 ? -8.923 6.691 -14.303 1.00 81.25 200 ASN A CA 1
ATOM 1511 C C . ASN A 1 200 ? -7.975 7.439 -15.267 1.00 81.25 200 ASN A C 1
ATOM 1513 O O . ASN A 1 200 ? -8.065 7.230 -16.476 1.00 81.25 200 ASN A O 1
ATOM 1517 N N . ARG A 1 201 ? -7.136 8.366 -14.779 1.00 76.94 201 ARG A N 1
ATOM 1518 C CA . ARG A 1 201 ? -6.177 9.118 -15.613 1.00 76.94 201 ARG A CA 1
ATOM 1519 C C . ARG A 1 201 ? -4.843 8.392 -15.800 1.00 76.94 201 ARG A C 1
ATOM 1521 O O . ARG A 1 201 ? -4.054 8.854 -16.624 1.00 76.94 201 ARG A O 1
ATOM 1528 N N . TYR A 1 202 ? -4.604 7.327 -15.037 1.00 70.31 202 TYR A N 1
ATOM 1529 C CA . TYR A 1 202 ? -3.466 6.418 -15.182 1.00 70.31 202 TYR A CA 1
ATOM 1530 C C . TYR A 1 202 ? -3.836 5.248 -16.096 1.00 70.31 202 TYR A C 1
ATOM 1532 O O . TYR A 1 202 ? -2.980 4.846 -16.909 1.00 70.31 202 TYR A O 1
#

pLDDT: mean 95.26, std 5.35, range [70.31, 98.81]

Foldseek 3Di:
DDDQDDDDDDDDDAAEPVVLVVVLCSVCVVLLVDPDQEAEEEDAQQHHHPVRLGSQLVSLLSSCVRPVPHAYEYEYELQHLDDPSNLVRHQYYAYALAVVGPCSVVRSVLRVVVSVCVSVVNFRKDKDKDADPAQDDPVPCGCVDPPSVVVSVLQVVVVVVQWSGKGWHQHDVVSVDPSGGIMIMTIHTPDCPSRVVSRVVD